Protein AF-A0A951YL67-F1 (afdb_monomer)

Foldseek 3Di:
DDDDDDDDDDDDPPDPDDPDPVVVVVVVVVVVVCVVVVLLVLLQQAAEEAEDWLPDPLVVLLVLVLVVLVPDDLLLQLSYEYEYELDHQALPRHPRRADLVSLLSVLVSCVVRNHAYEYEDSQSDALLSSLVSVVSSVVSVHHHQAYEDHDPCLDPCQCVQVVVRSSRNHRDALCCCLPPRCLRNVVSNVVVVGAYEYEAEQADDPCRVRRVVSLLSVQVSVVVDHPPHHYAYEYAAEAEPPDDGDLCSLVVSQVSHPPPHEYENAEYAYPYVVQPDLLSRLVVGLVRVSSNSVSHGRPYYYYYHADEDCDSSHQFYVVVVHGTSSVVSVSVSSNSSND

Radius of gyration: 24.2 Å; Cα contacts (8 Å, |Δi|>4): 563; chains: 1; bounding box: 51×96×55 Å

Secondary structure (DSSP, 8-state):
-------------PPPPPPPHHHHHHHHHHHHHHHHHHHHHHHTTSEEEEEE-TTS-HHHHHHHHHHHHTTS-HHHHHTEEEEEESS-SSTT--S-S--HHHHHHHHHHHHHH--EEEEEP-TTS-HHHHHHHHHHHHHTT--EEEEEE-S-TTSHHHHHT-TTSTT-SS---HHHIIIIIHHHHHHHHHTTT--EEEEEPPP-STTHHHHHHHHHHHHHHHHH-STTPPEEEEEEEEE-TTS---TTHHHHHHHHSPTT--EEEEEEEE--TT--SHHHHHHHHHHHHHHHHTT--TT-EEEES-SBSSSTT-SEEGGGTEE-HHHHHHHHHHHHHT-

Nearest PDB structures (foldseek):
  1v0m-assembly1_A  TM=5.556E-01  e=2.075E-05  Streptomyces lividans
  1isz-assembly1_A  TM=5.854E-01  e=7.855E-05  Streptomyces olivaceoviridis
  1xas-assembly1_A  TM=5.503E-01  e=3.922E-05  Streptomyces lividans
  5gqe-assembly1_A  TM=5.468E-01  e=1.872E-04  Streptomyces olivaceoviridis
  3tsc-assembly1_D  TM=3.299E-01  e=1.920E-02  Mycobacterium avium subsp. paratuberculosis

Sequence (339 aa):
MRRARTKLTAGAVGAPPRPPGWARAAYAACLLAFLCCGWVAAQAAVGFGFNARGSLDTPRQVSYADAMLERLAPETRSALTIRVTGGTRSQTDLPGDWSDEQIRAWTGLQAKHGFDLVYVVNGNDTPSSQRANIQRWLDAGGRFSFIEMMNEYYLPKFRRGDTSFPEVTRAVSAGDYVHDILPTFVPAVADLGLPVYLIFAPTGGADAAYRDRWNETVAAALAGGFGGVRLGATVHLYAREGAAFDYDQLDRLRALLPAGTPIAVTEAGVLDRSVTTPAALGAATVEHYRRIALHLRPGDLLLDQVLYGNTPLATLRPGHGGVTPKGKAVLAYLAAATR

Solvent-accessible surface area (backbone atoms only — not comparable to full-atom values): 18509 Å² total; per-residue (Å²): 138,84,83,86,84,82,81,82,76,83,73,85,78,72,78,77,80,78,76,56,71,65,59,53,51,49,49,51,50,50,50,50,48,47,56,54,50,54,46,51,64,55,39,68,38,41,38,41,31,30,26,48,59,47,79,48,68,48,73,58,44,51,52,47,47,48,65,52,49,73,75,42,57,68,72,58,36,34,50,26,34,40,34,37,52,61,47,36,85,29,47,73,53,82,86,73,36,67,49,73,66,54,44,40,53,51,24,49,50,30,70,76,47,48,35,36,28,31,43,28,41,47,80,66,54,55,41,67,58,52,35,51,53,53,47,55,37,46,76,53,65,40,56,65,73,31,36,32,56,35,69,78,55,84,36,69,50,23,53,68,30,40,56,89,40,60,53,23,91,48,60,38,51,56,61,48,44,59,71,58,45,43,71,51,41,52,67,51,43,45,87,73,75,49,32,43,23,42,63,40,56,61,79,57,74,99,55,25,73,62,30,51,53,33,36,54,48,47,33,52,48,60,70,69,54,64,91,84,52,52,63,34,36,32,36,54,51,68,42,46,67,98,53,87,74,73,62,63,51,50,54,54,51,51,70,62,40,60,90,88,56,40,46,30,32,65,29,33,44,67,69,33,72,86,55,79,44,56,59,55,41,13,54,52,31,45,51,50,50,54,58,49,54,75,61,55,49,74,72,15,37,46,15,38,57,29,35,58,45,93,52,90,75,19,27,26,24,74,95,56,79,24,67,25,62,27,21,52,41,47,52,52,51,52,66,61,43,71,111

pLDDT: mean 84.5, std 17.19, range [35.38, 98.25]

Mean predicted aligned error: 9.2 Å

Structure (mmCIF, N/CA/C/O backbone):
data_AF-A0A951YL67-F1
#
_entry.id   AF-A0A951YL67-F1
#
loop_
_atom_site.group_PDB
_atom_site.id
_atom_site.type_symbol
_atom_site.label_atom_id
_atom_site.label_alt_id
_atom_site.label_comp_id
_atom_site.label_asym_id
_atom_site.label_entity_id
_atom_site.label_seq_id
_atom_site.pdbx_PDB_ins_code
_atom_site.Cartn_x
_atom_site.Cartn_y
_atom_site.Cartn_z
_atom_site.occupancy
_atom_site.B_iso_or_equiv
_atom_site.auth_seq_id
_atom_site.auth_comp_id
_atom_site.auth_asym_id
_atom_site.auth_atom_id
_atom_site.pdbx_PDB_model_num
ATOM 1 N N . MET A 1 1 ? -32.664 -75.576 6.618 1.00 42.12 1 MET A N 1
ATOM 2 C CA . MET A 1 1 ? -31.214 -75.497 6.311 1.00 42.12 1 MET A CA 1
ATOM 3 C C . MET A 1 1 ? -31.006 -75.606 4.802 1.00 42.12 1 MET A C 1
ATOM 5 O O . MET A 1 1 ? -31.768 -76.321 4.173 1.00 42.12 1 MET A O 1
ATOM 9 N N . ARG A 1 2 ? -29.966 -74.933 4.276 1.00 36.56 2 ARG A N 1
ATOM 10 C CA . ARG A 1 2 ? -29.524 -74.799 2.862 1.00 36.56 2 ARG A CA 1
ATOM 11 C C . ARG A 1 2 ? -30.246 -73.746 1.999 1.00 36.56 2 ARG A C 1
ATOM 13 O O . ARG A 1 2 ? -31.168 -74.043 1.254 1.00 36.56 2 ARG A O 1
ATOM 20 N N . ARG A 1 3 ? -29.732 -72.506 2.052 1.00 35.38 3 ARG A N 1
ATOM 21 C CA . ARG A 1 3 ? -29.858 -71.509 0.971 1.00 35.38 3 ARG A CA 1
ATOM 22 C C . ARG A 1 3 ? -28.868 -71.864 -0.143 1.00 35.38 3 ARG A C 1
ATOM 24 O O . ARG A 1 3 ? -27.677 -72.010 0.132 1.00 35.38 3 ARG A O 1
ATOM 31 N N . ALA A 1 4 ? -29.355 -71.985 -1.374 1.00 36.34 4 ALA A N 1
ATOM 32 C CA . ALA A 1 4 ? -28.522 -72.093 -2.566 1.00 36.34 4 ALA A CA 1
ATOM 33 C C . ALA A 1 4 ? -27.815 -70.751 -2.831 1.00 36.34 4 ALA A C 1
ATOM 35 O O . ALA A 1 4 ? -28.445 -69.695 -2.818 1.00 36.34 4 ALA A O 1
ATOM 36 N N . ARG A 1 5 ? -26.493 -70.796 -3.033 1.00 37.41 5 ARG A N 1
ATOM 37 C CA . ARG A 1 5 ? -25.670 -69.662 -3.476 1.00 37.41 5 ARG A CA 1
ATOM 38 C C . ARG A 1 5 ? -25.594 -69.683 -5.000 1.00 37.41 5 ARG A C 1
ATOM 40 O O . ARG A 1 5 ? -24.935 -70.557 -5.557 1.00 37.41 5 ARG A O 1
ATOM 47 N N . THR A 1 6 ? -26.201 -68.708 -5.661 1.00 39.72 6 THR A N 1
ATOM 48 C CA . THR A 1 6 ? -25.966 -68.432 -7.083 1.00 39.72 6 THR A CA 1
ATOM 49 C C . THR A 1 6 ? -24.732 -67.534 -7.199 1.00 39.72 6 THR A C 1
ATOM 51 O O . THR A 1 6 ? -24.713 -66.424 -6.671 1.00 39.72 6 THR A O 1
ATOM 54 N N . LYS A 1 7 ? -23.667 -68.032 -7.839 1.00 37.31 7 LYS A N 1
ATOM 55 C CA . LYS A 1 7 ? -22.481 -67.243 -8.208 1.00 37.31 7 LYS A CA 1
ATOM 56 C C . LYS A 1 7 ? -22.840 -66.354 -9.404 1.00 37.31 7 LYS A C 1
ATOM 58 O O . LYS A 1 7 ? -23.120 -66.879 -10.474 1.00 37.31 7 LYS A O 1
ATOM 63 N N . LEU A 1 8 ? -22.796 -65.035 -9.231 1.00 38.59 8 LEU A N 1
ATOM 64 C CA . LEU A 1 8 ? -22.729 -64.083 -10.341 1.00 38.59 8 LEU A CA 1
ATOM 65 C C . LEU A 1 8 ? -21.270 -63.994 -10.801 1.00 38.59 8 LEU A C 1
ATOM 67 O O . LEU A 1 8 ? -20.400 -63.546 -10.057 1.00 38.59 8 LEU A O 1
ATOM 71 N N . THR A 1 9 ? -20.995 -64.468 -12.012 1.00 40.41 9 THR A N 1
ATOM 72 C CA . THR A 1 9 ? -19.733 -64.230 -12.718 1.00 40.41 9 THR A CA 1
ATOM 73 C C . THR A 1 9 ? -19.691 -62.776 -13.177 1.00 40.41 9 THR A C 1
ATOM 75 O O . THR A 1 9 ? -20.575 -62.341 -13.914 1.00 40.41 9 THR A O 1
ATOM 78 N N . ALA A 1 10 ? -18.673 -62.027 -12.750 1.00 40.78 10 ALA A N 1
ATOM 79 C CA . ALA A 1 10 ? -18.409 -60.690 -13.261 1.00 40.78 10 ALA A CA 1
ATOM 80 C C . ALA A 1 10 ? -18.014 -60.800 -14.741 1.00 40.78 10 ALA A C 1
ATOM 82 O O . ALA A 1 10 ? -16.943 -61.309 -15.071 1.00 40.78 10 ALA A O 1
ATOM 83 N N . GLY A 1 11 ? -18.911 -60.372 -15.630 1.00 37.66 11 GLY A N 1
ATOM 84 C CA . GLY A 1 11 ? -18.589 -60.169 -17.036 1.00 37.66 11 GLY A CA 1
ATOM 85 C C . GLY A 1 11 ? -17.546 -59.063 -17.160 1.00 37.66 11 GLY A C 1
ATOM 86 O O . GLY A 1 11 ? -17.644 -58.035 -16.491 1.00 37.66 11 GLY A O 1
ATOM 87 N N . ALA A 1 12 ? -16.534 -59.291 -17.993 1.00 44.59 12 ALA A N 1
ATOM 88 C CA . ALA A 1 12 ? -15.512 -58.308 -18.310 1.00 44.59 12 ALA A CA 1
ATOM 89 C C . ALA A 1 12 ? -16.170 -57.049 -18.902 1.00 44.59 12 ALA A C 1
ATOM 91 O O . ALA A 1 12 ? -16.630 -57.054 -20.043 1.00 44.59 12 ALA A O 1
ATOM 92 N N . VAL A 1 13 ? -16.228 -55.970 -18.119 1.00 44.34 13 VAL A N 1
ATOM 93 C CA . VAL A 1 13 ? -16.595 -54.646 -18.623 1.00 44.34 13 VAL A CA 1
ATOM 94 C C . VAL A 1 13 ? -15.387 -54.140 -19.403 1.00 44.34 13 VAL A C 1
ATOM 96 O O . VAL A 1 13 ? -14.373 -53.756 -18.820 1.00 44.34 13 VAL A O 1
ATOM 99 N N . GLY A 1 14 ? -15.462 -54.226 -20.732 1.00 41.81 14 GLY A N 1
ATOM 100 C CA . GLY A 1 14 ? -14.455 -53.657 -21.620 1.00 41.81 14 GLY A CA 1
ATOM 101 C C . GLY A 1 14 ? -14.268 -52.172 -21.318 1.00 41.81 14 GLY A C 1
ATOM 102 O O . GLY A 1 14 ? -15.243 -51.450 -21.099 1.00 41.81 14 GLY A O 1
ATOM 103 N N . ALA A 1 15 ? -13.012 -51.724 -21.274 1.00 47.94 15 ALA A N 1
ATOM 104 C CA . ALA A 1 15 ? -12.695 -50.317 -21.078 1.00 47.94 15 ALA A CA 1
ATOM 105 C C . ALA A 1 15 ? -13.446 -49.464 -22.119 1.00 47.94 15 ALA A C 1
ATOM 107 O O . ALA A 1 15 ? -13.494 -49.852 -23.292 1.00 47.94 15 ALA A O 1
ATOM 108 N N . PRO A 1 16 ? -14.032 -48.320 -21.719 1.00 50.31 16 PRO A N 1
ATOM 109 C CA . PRO A 1 16 ? -14.768 -47.474 -22.644 1.00 50.31 16 PRO A CA 1
ATOM 110 C C . PRO A 1 16 ? -13.869 -47.064 -23.822 1.00 50.31 16 PRO A C 1
ATOM 112 O O . PRO A 1 16 ? -12.662 -46.848 -23.633 1.00 50.31 16 PRO A O 1
ATOM 115 N N . PRO A 1 17 ? -14.426 -46.968 -25.043 1.00 54.97 17 PRO A N 1
ATOM 116 C CA . PRO A 1 17 ? -13.654 -46.622 -26.223 1.00 54.97 17 PRO A CA 1
ATOM 117 C C . PRO A 1 17 ? -12.970 -45.273 -26.009 1.00 54.97 17 PRO A C 1
ATOM 119 O O . PRO A 1 17 ? -13.579 -44.299 -25.561 1.00 54.97 17 PRO A O 1
ATOM 122 N N . ARG A 1 18 ? -11.669 -45.219 -26.314 1.00 54.56 18 ARG A N 1
ATOM 123 C CA . ARG A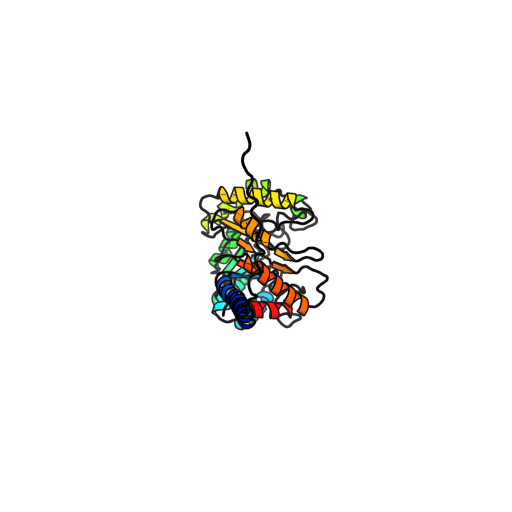 1 18 ? -10.910 -43.971 -26.233 1.00 54.56 18 ARG A CA 1
ATOM 124 C C . ARG A 1 18 ? -11.552 -42.957 -27.184 1.00 54.56 18 ARG A C 1
ATOM 126 O O . ARG A 1 18 ? -11.773 -43.302 -28.346 1.00 54.56 18 ARG A O 1
ATOM 133 N N . PRO A 1 19 ? -11.821 -41.721 -26.731 1.00 56.47 19 PRO A N 1
ATOM 134 C CA . PRO A 1 19 ? -12.400 -40.714 -27.601 1.00 56.47 19 PRO A CA 1
ATOM 135 C C . PRO A 1 19 ? -11.469 -40.468 -28.796 1.00 56.47 19 PRO A C 1
ATOM 137 O O . PRO A 1 19 ? -10.241 -40.487 -28.621 1.00 56.47 19 PRO A O 1
ATOM 140 N N . PRO A 1 20 ? -12.030 -40.252 -29.997 1.00 67.94 20 PRO A N 1
ATOM 141 C CA . PRO A 1 20 ? -11.250 -40.023 -31.205 1.00 67.94 20 PRO A CA 1
ATOM 142 C C . PRO A 1 20 ? -10.366 -38.775 -31.061 1.00 67.94 20 PRO A C 1
ATOM 144 O O . PRO A 1 20 ? -10.681 -37.853 -30.306 1.00 67.94 20 PRO A O 1
ATOM 147 N N . GLY A 1 21 ? -9.235 -38.744 -31.775 1.00 64.44 21 GLY A N 1
ATOM 148 C CA . GLY A 1 21 ? -8.187 -37.727 -31.589 1.00 64.44 21 GLY A CA 1
ATOM 149 C C . GLY A 1 21 ? -8.673 -36.277 -31.709 1.00 64.44 21 GLY A C 1
ATOM 150 O O . GLY A 1 21 ? -8.216 -35.415 -30.962 1.00 64.44 21 GLY A O 1
ATOM 151 N N . TRP A 1 22 ? -9.667 -36.024 -32.563 1.00 63.31 22 TRP A N 1
ATOM 152 C CA . TRP A 1 22 ? -10.277 -34.703 -32.733 1.00 63.31 22 TRP A CA 1
ATOM 153 C C . TRP A 1 22 ? -11.069 -34.243 -31.500 1.00 63.31 22 TRP A C 1
ATOM 155 O O . TRP A 1 22 ? -11.045 -33.062 -31.174 1.00 63.31 22 TRP A O 1
ATOM 165 N N . ALA A 1 23 ? -11.706 -35.158 -30.762 1.00 60.69 23 ALA A N 1
ATOM 166 C CA . ALA A 1 23 ? -12.463 -34.828 -29.554 1.00 60.69 23 ALA A CA 1
ATOM 167 C C . ALA A 1 23 ? -11.530 -34.456 -28.391 1.00 60.69 23 ALA A C 1
ATOM 169 O O . ALA A 1 23 ? -11.849 -33.585 -27.588 1.00 60.69 23 ALA A O 1
ATOM 170 N N . ARG A 1 24 ? -10.334 -35.060 -28.334 1.00 59.78 24 ARG A N 1
ATOM 171 C CA . ARG A 1 24 ? -9.281 -34.674 -27.378 1.00 59.78 24 ARG A CA 1
ATOM 172 C C . ARG A 1 24 ? -8.689 -33.307 -27.707 1.00 59.78 24 ARG A C 1
ATOM 174 O O . ARG A 1 24 ? -8.482 -32.513 -26.798 1.00 59.78 24 ARG A O 1
ATOM 181 N N . ALA A 1 25 ? -8.449 -33.031 -28.989 1.00 59.47 25 ALA A N 1
ATOM 182 C CA . ALA A 1 25 ? -7.958 -31.734 -29.444 1.00 59.47 25 ALA A CA 1
ATOM 183 C C . ALA A 1 25 ? -8.992 -30.620 -29.211 1.00 59.47 25 ALA A C 1
ATOM 185 O O . ALA A 1 25 ? -8.637 -29.561 -28.706 1.00 59.47 25 ALA A O 1
ATOM 186 N N . ALA A 1 26 ? -10.273 -30.880 -29.489 1.00 58.00 26 ALA A N 1
ATOM 187 C CA . ALA A 1 26 ? -11.366 -29.949 -29.218 1.00 58.00 26 ALA A CA 1
ATOM 188 C C . ALA A 1 26 ? -11.552 -29.706 -27.714 1.00 58.00 26 ALA A C 1
ATOM 190 O O . ALA A 1 26 ? -11.691 -28.563 -27.298 1.00 58.00 26 ALA A O 1
ATOM 191 N N . TYR A 1 27 ? -11.473 -30.751 -26.883 1.00 57.69 27 TYR A N 1
ATOM 192 C CA . TYR A 1 27 ? -11.530 -30.601 -25.428 1.00 57.69 27 TYR A CA 1
ATOM 193 C C . TYR A 1 27 ? -10.338 -29.800 -24.892 1.00 57.69 27 TYR A C 1
ATOM 195 O O . TYR A 1 27 ? -10.533 -28.886 -24.101 1.00 57.69 27 TYR A O 1
ATOM 203 N N . ALA A 1 28 ? -9.117 -30.073 -25.364 1.00 57.91 28 ALA A N 1
ATOM 204 C CA . ALA A 1 28 ? -7.930 -29.301 -24.999 1.00 57.91 28 ALA A CA 1
ATOM 205 C C . ALA A 1 28 ? -8.026 -27.835 -25.454 1.00 57.91 28 ALA A C 1
ATOM 207 O O . ALA A 1 28 ? -7.670 -26.945 -24.689 1.00 57.91 28 ALA A O 1
ATOM 208 N N . ALA A 1 29 ? -8.551 -27.575 -26.655 1.00 54.62 29 ALA A N 1
ATOM 209 C CA . ALA A 1 29 ? -8.767 -26.226 -27.173 1.00 54.62 29 ALA A CA 1
ATOM 210 C C . ALA A 1 29 ? -9.863 -25.475 -26.402 1.00 54.62 29 ALA A C 1
ATOM 212 O O . ALA A 1 29 ? -9.680 -24.306 -26.086 1.00 54.62 29 ALA A O 1
ATOM 213 N N . CYS A 1 30 ? -10.964 -26.138 -26.034 1.00 48.72 30 CYS A N 1
ATOM 214 C CA . CYS A 1 30 ? -11.999 -25.565 -25.175 1.00 48.72 30 CYS A CA 1
ATOM 215 C C . CYS A 1 30 ? -11.487 -25.313 -23.755 1.00 48.72 30 CYS A C 1
ATOM 217 O O . CYS A 1 30 ? -11.823 -24.287 -23.179 1.00 48.72 30 CYS A O 1
ATOM 219 N N . LEU A 1 31 ? -10.651 -26.196 -23.200 1.00 50.25 31 LEU A N 1
ATOM 220 C CA . LEU A 1 31 ? -10.033 -25.995 -21.890 1.00 50.25 31 LEU A CA 1
ATOM 221 C C . LEU A 1 31 ? -9.041 -24.824 -21.927 1.00 50.25 31 LEU A C 1
ATOM 223 O O . LEU A 1 31 ? -9.063 -23.991 -21.031 1.00 50.25 31 LEU A O 1
ATOM 227 N N . LEU A 1 32 ? -8.227 -24.713 -22.984 1.00 50.38 32 LEU A N 1
ATOM 228 C CA . LEU A 1 32 ? -7.349 -23.560 -23.206 1.00 50.38 32 LEU A CA 1
ATOM 229 C C . LEU A 1 32 ? -8.151 -22.272 -23.389 1.00 50.38 32 LEU A C 1
ATOM 231 O O . LEU A 1 32 ? -7.812 -21.269 -22.783 1.00 50.38 32 LEU A O 1
ATOM 235 N N . ALA A 1 33 ? -9.226 -22.294 -24.176 1.00 45.59 33 ALA A N 1
ATOM 236 C CA . ALA A 1 33 ? -10.091 -21.137 -24.371 1.00 45.59 33 ALA A CA 1
ATOM 237 C C . ALA A 1 33 ? -10.819 -20.750 -23.077 1.00 45.59 33 ALA A C 1
ATOM 239 O O . ALA A 1 33 ? -10.941 -19.570 -22.789 1.00 45.59 33 ALA A O 1
ATOM 240 N N . PHE A 1 34 ? -11.244 -21.709 -22.252 1.00 45.12 34 PHE A N 1
ATOM 241 C CA . PHE A 1 34 ? -11.862 -21.434 -20.954 1.00 45.12 34 PHE A CA 1
ATOM 242 C C . PHE A 1 34 ? -10.844 -20.895 -19.944 1.00 45.12 34 PHE A C 1
ATOM 244 O O . PHE A 1 34 ? -11.144 -19.956 -19.214 1.00 45.12 34 PHE A O 1
ATOM 251 N N . LEU A 1 35 ? -9.616 -21.421 -19.949 1.00 49.81 35 LEU A N 1
ATOM 252 C CA . LEU A 1 35 ? -8.508 -20.877 -19.167 1.00 49.81 35 LEU A CA 1
ATOM 253 C C . LEU A 1 35 ? -8.123 -19.476 -19.651 1.00 49.81 35 LEU A C 1
ATOM 255 O O . LEU A 1 35 ? -7.888 -18.618 -18.820 1.00 49.81 35 LEU A O 1
ATOM 259 N N . CYS A 1 36 ? -8.109 -19.205 -20.957 1.00 46.00 36 CYS A N 1
ATOM 260 C CA . CYS A 1 36 ? -7.773 -17.892 -21.512 1.00 46.00 36 CYS A CA 1
ATOM 261 C C . CYS A 1 36 ? -8.907 -16.861 -21.364 1.00 46.00 36 CYS A C 1
ATOM 263 O O . CYS A 1 36 ? -8.634 -15.708 -21.055 1.00 46.00 36 CYS A O 1
ATOM 265 N N . CYS A 1 37 ? -10.173 -17.237 -21.553 1.00 38.84 37 CYS A N 1
ATOM 266 C CA . CYS A 1 37 ? -11.321 -16.326 -21.454 1.00 38.84 37 CYS A CA 1
ATOM 267 C C . CYS A 1 37 ? -11.800 -16.141 -20.007 1.00 38.84 37 CYS A C 1
ATOM 269 O O . CYS A 1 37 ? -12.154 -15.029 -19.623 1.00 38.84 37 CYS A O 1
ATOM 271 N N . GLY A 1 38 ? -11.765 -17.194 -19.182 1.00 41.59 38 GLY A N 1
ATOM 272 C CA . GLY A 1 38 ? -12.011 -17.089 -17.739 1.00 41.59 38 GLY A CA 1
ATOM 273 C C . GLY A 1 38 ? -10.944 -16.248 -17.032 1.00 41.59 38 GLY A C 1
ATOM 274 O O . GLY A 1 38 ? -11.251 -15.531 -16.085 1.00 41.59 38 GLY A O 1
ATOM 275 N N . TRP A 1 39 ? -9.715 -16.263 -17.554 1.00 45.09 39 TRP A N 1
ATOM 276 C CA . TRP A 1 39 ? -8.616 -15.404 -17.119 1.00 45.09 39 TRP A CA 1
ATOM 277 C C . TRP A 1 39 ? -8.864 -13.914 -17.384 1.00 45.09 39 TRP A C 1
ATOM 279 O O . TRP A 1 39 ? -8.706 -13.100 -16.478 1.00 45.09 39 TRP A O 1
ATOM 289 N N . VAL A 1 40 ? -9.290 -13.554 -18.600 1.00 44.50 40 VAL A N 1
ATOM 290 C CA . VAL A 1 40 ? -9.551 -12.150 -18.978 1.00 44.50 40 VAL A CA 1
ATOM 291 C C . VAL A 1 40 ? -10.708 -11.560 -18.161 1.00 44.50 40 VAL A C 1
ATOM 293 O O . VAL A 1 40 ? -10.606 -10.444 -17.659 1.00 44.50 40 VAL A O 1
ATOM 296 N N . ALA A 1 41 ? -11.778 -12.328 -17.929 1.00 39.09 41 ALA A N 1
ATOM 297 C CA . ALA A 1 41 ? -12.925 -11.856 -17.147 1.00 39.09 41 ALA A CA 1
ATOM 298 C C . ALA A 1 41 ? -12.635 -11.718 -15.636 1.00 39.09 41 ALA A C 1
ATOM 300 O O . ALA A 1 41 ? -13.186 -10.826 -14.994 1.00 39.09 41 ALA A O 1
ATOM 301 N N . ALA A 1 42 ? -11.768 -12.562 -15.062 1.00 42.88 42 ALA A N 1
ATOM 302 C CA . ALA A 1 42 ? -11.367 -12.458 -13.655 1.00 42.88 42 ALA A CA 1
ATOM 303 C C . ALA A 1 42 ? -10.416 -11.272 -13.389 1.00 42.88 42 ALA A C 1
ATOM 305 O O . ALA A 1 42 ? -10.458 -10.684 -12.310 1.00 42.88 42 ALA A O 1
ATOM 306 N N . GLN A 1 43 ? -9.593 -10.883 -14.373 1.00 48.44 43 GLN A N 1
ATOM 307 C CA . GLN A 1 43 ? -8.662 -9.755 -14.246 1.00 48.44 43 GLN A CA 1
ATOM 308 C C . GLN A 1 43 ? -9.339 -8.380 -14.314 1.00 48.44 43 GLN A C 1
ATOM 310 O O . GLN A 1 43 ? -8.884 -7.462 -13.638 1.00 48.44 43 GLN A O 1
ATOM 315 N N . ALA A 1 44 ? -10.447 -8.239 -15.049 1.00 49.53 44 ALA A N 1
ATOM 316 C CA . ALA A 1 44 ? -11.130 -6.954 -15.233 1.00 49.53 44 ALA A CA 1
ATOM 317 C C . ALA A 1 44 ? -11.739 -6.358 -13.942 1.00 49.53 44 ALA A C 1
ATOM 319 O O . ALA A 1 44 ? -12.189 -5.215 -13.948 1.00 49.53 44 ALA A O 1
ATOM 320 N N . ALA A 1 45 ? -11.760 -7.112 -12.836 1.00 60.00 45 ALA A N 1
ATOM 321 C CA . ALA A 1 45 ? -12.362 -6.693 -11.571 1.00 60.00 45 ALA A CA 1
ATOM 322 C C . ALA A 1 45 ? -11.377 -6.600 -10.387 1.00 60.00 45 ALA A C 1
ATOM 324 O O . ALA A 1 45 ? -11.787 -6.225 -9.285 1.00 60.00 45 ALA A O 1
ATOM 325 N N . VAL A 1 46 ? -10.100 -6.935 -10.602 1.00 79.88 46 VAL A N 1
ATOM 326 C CA . VAL A 1 46 ? -9.029 -6.809 -9.603 1.00 79.88 46 VAL A CA 1
ATOM 327 C C . VAL A 1 46 ? -8.236 -5.546 -9.914 1.00 79.88 46 VAL A C 1
ATOM 329 O O . VAL A 1 46 ? -7.655 -5.424 -10.992 1.00 79.88 46 VAL A O 1
ATOM 332 N N . GLY A 1 47 ? -8.197 -4.599 -8.978 1.00 87.00 47 GLY A N 1
ATOM 333 C CA . GLY A 1 47 ? -7.401 -3.388 -9.164 1.00 87.00 47 GLY A CA 1
ATOM 334 C C . GLY A 1 47 ? -5.907 -3.690 -9.054 1.00 87.00 47 GLY A C 1
ATOM 335 O O . GLY A 1 47 ? -5.488 -4.577 -8.306 1.00 87.00 47 GLY A O 1
ATOM 336 N N . PHE A 1 48 ? -5.083 -2.947 -9.790 1.00 93.75 48 PHE A N 1
ATOM 337 C CA . PHE A 1 48 ? -3.629 -3.079 -9.713 1.00 93.75 48 PHE A CA 1
ATOM 338 C C . PHE A 1 48 ? -2.989 -1.791 -9.219 1.00 93.75 48 PHE A C 1
ATOM 340 O O . PHE A 1 48 ? -3.539 -0.707 -9.391 1.00 93.75 48 PHE A O 1
ATOM 347 N N . GLY A 1 49 ? -1.800 -1.872 -8.638 1.00 95.06 49 GLY A N 1
ATOM 348 C CA . GLY A 1 49 ? -1.124 -0.666 -8.200 1.00 95.06 49 GLY A CA 1
ATOM 349 C C . GLY A 1 49 ? 0.367 -0.783 -7.967 1.00 95.06 49 GLY A C 1
ATOM 350 O O . GLY A 1 49 ? 1.000 -1.788 -8.281 1.00 95.06 49 GLY A O 1
ATOM 351 N N . PHE A 1 50 ? 0.932 0.280 -7.405 1.00 95.44 50 PHE A N 1
ATOM 352 C CA . PHE A 1 50 ? 2.349 0.366 -7.080 1.00 95.44 50 PHE A CA 1
ATOM 353 C C . PHE A 1 50 ? 2.572 1.042 -5.731 1.00 95.44 50 PHE A C 1
ATOM 355 O O . PHE A 1 50 ? 1.767 1.853 -5.278 1.00 95.44 50 PHE A O 1
ATOM 362 N N . ASN A 1 51 ? 3.717 0.756 -5.122 1.00 92.44 51 ASN A N 1
ATOM 363 C CA . ASN A 1 51 ? 4.150 1.384 -3.879 1.00 92.44 51 ASN A CA 1
ATOM 364 C C . ASN A 1 51 ? 5.068 2.583 -4.129 1.00 92.44 51 ASN A C 1
ATOM 366 O O . ASN A 1 51 ? 6.165 2.426 -4.677 1.00 92.44 51 ASN A O 1
ATOM 370 N N . ALA A 1 52 ? 4.644 3.756 -3.668 1.00 89.81 52 ALA A N 1
ATOM 371 C CA . ALA A 1 52 ? 5.423 4.984 -3.622 1.00 89.81 52 ALA A CA 1
ATOM 372 C C . ALA A 1 52 ? 5.927 5.255 -2.197 1.00 89.81 52 ALA A C 1
ATOM 374 O O . ALA A 1 52 ? 5.265 4.946 -1.208 1.00 89.81 52 ALA A O 1
ATOM 375 N N . ARG A 1 53 ? 7.124 5.834 -2.079 1.00 81.31 53 ARG A N 1
ATOM 376 C CA . ARG A 1 53 ? 7.771 6.086 -0.777 1.00 81.31 53 ARG A CA 1
ATOM 377 C C . ARG A 1 53 ? 8.187 7.549 -0.660 1.00 81.31 53 ARG A C 1
ATOM 379 O O . ARG A 1 53 ? 8.887 8.025 -1.555 1.00 81.31 53 ARG A O 1
ATOM 386 N N . GLY A 1 54 ? 7.802 8.212 0.434 1.00 66.75 54 GLY A N 1
ATOM 387 C CA . GLY A 1 54 ? 8.129 9.623 0.717 1.00 66.75 54 GLY A CA 1
ATOM 388 C C . GLY A 1 54 ? 9.619 9.849 0.977 1.00 66.75 54 GLY A C 1
ATOM 389 O O . GLY A 1 54 ? 10.215 10.763 0.423 1.00 66.75 54 GLY A O 1
ATOM 390 N N . SER A 1 55 ? 10.260 8.901 1.669 1.00 69.50 55 SER A N 1
ATOM 391 C CA . SER A 1 55 ? 11.721 8.850 1.896 1.00 69.50 55 SER A CA 1
ATOM 392 C C . SER A 1 55 ? 12.623 8.763 0.646 1.00 69.50 55 SER A C 1
ATOM 394 O O . SER A 1 55 ? 13.842 8.627 0.775 1.00 69.50 55 SER A O 1
ATOM 396 N N . LEU A 1 56 ? 12.064 8.771 -0.565 1.00 75.62 56 LEU A N 1
ATOM 397 C CA . LEU A 1 56 ? 12.820 8.817 -1.818 1.00 75.62 56 LEU A CA 1
ATOM 398 C C . LEU A 1 56 ? 12.746 10.218 -2.437 1.00 75.62 56 LEU A C 1
ATOM 400 O O . LEU A 1 56 ? 12.043 11.099 -1.962 1.00 75.62 56 LEU A O 1
ATOM 404 N N . ASP A 1 57 ? 13.474 10.428 -3.533 1.00 82.88 57 ASP A N 1
ATOM 405 C CA . ASP A 1 57 ? 13.370 11.656 -4.326 1.00 82.88 57 ASP A CA 1
ATOM 406 C C . ASP A 1 57 ? 11.973 11.750 -4.965 1.00 82.88 57 ASP A C 1
ATOM 408 O O . ASP A 1 57 ? 11.737 11.220 -6.055 1.00 82.88 57 ASP A O 1
ATOM 412 N N . THR A 1 58 ? 11.030 12.364 -4.245 1.00 85.69 58 THR A N 1
ATOM 413 C CA . THR A 1 58 ? 9.636 12.514 -4.672 1.00 85.69 58 THR A CA 1
ATOM 414 C C . THR A 1 58 ? 9.496 13.279 -5.988 1.00 85.69 58 THR A C 1
ATOM 416 O O . THR A 1 58 ? 8.785 12.770 -6.855 1.00 85.69 58 THR A O 1
ATOM 419 N N . PRO A 1 59 ? 10.177 14.422 -6.218 1.00 88.56 59 PRO A N 1
ATOM 420 C CA . PRO A 1 59 ? 10.133 15.097 -7.515 1.00 88.56 59 PRO A CA 1
ATOM 421 C C . PRO A 1 59 ? 10.499 14.177 -8.686 1.00 88.56 59 PRO A C 1
ATOM 423 O O . PRO A 1 59 ? 9.761 14.099 -9.672 1.00 88.56 59 PRO A O 1
ATOM 426 N N . ARG A 1 60 ? 11.593 13.408 -8.576 1.00 91.12 60 ARG A N 1
ATOM 427 C CA . ARG A 1 60 ? 11.953 12.437 -9.622 1.00 91.12 60 ARG A CA 1
ATOM 428 C C . ARG A 1 60 ? 10.953 11.297 -9.715 1.00 91.12 60 ARG A C 1
ATOM 430 O O . ARG A 1 60 ? 10.601 10.898 -10.819 1.00 91.12 60 ARG A O 1
ATOM 437 N N . GLN A 1 61 ? 10.502 10.768 -8.584 1.00 92.38 61 GLN A N 1
ATOM 438 C CA . GLN A 1 61 ? 9.521 9.689 -8.539 1.00 92.38 61 GLN A CA 1
ATOM 439 C C . GLN A 1 61 ? 8.226 10.074 -9.270 1.00 92.38 61 GLN A C 1
ATOM 441 O O . GLN A 1 61 ? 7.773 9.301 -10.111 1.00 92.38 61 GLN A O 1
ATOM 446 N N . VAL A 1 62 ? 7.688 11.273 -9.021 1.00 94.31 62 VAL A N 1
ATOM 447 C CA . VAL A 1 62 ? 6.505 11.814 -9.712 1.00 94.31 62 VAL A CA 1
ATOM 448 C C . VAL A 1 62 ? 6.787 12.001 -11.201 1.00 94.31 62 VAL A C 1
ATOM 450 O O . VAL A 1 62 ? 5.994 11.554 -12.020 1.00 94.31 62 VAL A O 1
ATOM 453 N N . SER A 1 63 ? 7.936 12.572 -11.573 1.00 95.50 63 SER A N 1
ATOM 454 C CA . SER A 1 63 ? 8.306 12.762 -12.984 1.00 95.50 63 SER A CA 1
ATOM 455 C C . SER A 1 63 ? 8.412 11.440 -13.760 1.00 95.50 63 SER A C 1
ATOM 457 O O . SER A 1 63 ? 7.887 11.321 -14.868 1.00 95.50 63 SER A O 1
ATOM 459 N N . TYR A 1 64 ? 9.042 10.412 -13.182 1.00 96.25 64 TYR A N 1
ATOM 460 C CA . TYR A 1 64 ? 9.111 9.092 -13.814 1.00 96.25 64 TYR A CA 1
ATOM 461 C C . TYR A 1 64 ? 7.751 8.390 -13.848 1.00 96.25 64 TYR A C 1
ATOM 463 O O . TYR A 1 64 ? 7.465 7.688 -14.820 1.00 96.25 64 TYR A O 1
ATOM 471 N N . ALA A 1 65 ? 6.930 8.553 -12.807 1.00 96.56 65 ALA A N 1
ATOM 472 C CA . ALA A 1 65 ? 5.577 8.014 -12.777 1.00 96.56 65 ALA A CA 1
ATOM 473 C C . ALA A 1 65 ? 4.705 8.659 -13.862 1.00 96.56 65 ALA A C 1
ATOM 475 O O . ALA A 1 65 ? 4.031 7.934 -14.583 1.00 96.56 65 ALA A O 1
ATOM 476 N N . ASP A 1 66 ? 4.789 9.977 -14.051 1.00 97.31 66 ASP A N 1
ATOM 477 C CA . ASP A 1 66 ? 4.092 10.703 -15.118 1.00 97.31 66 ASP A CA 1
ATOM 478 C C . ASP A 1 66 ? 4.445 10.145 -16.502 1.00 97.31 66 ASP A C 1
ATOM 480 O O . ASP A 1 66 ? 3.590 9.625 -17.220 1.00 97.31 66 ASP A O 1
ATOM 484 N N . ALA A 1 67 ? 5.742 10.088 -16.817 1.00 95.94 67 ALA A N 1
ATOM 485 C CA . ALA A 1 67 ? 6.223 9.546 -18.086 1.00 95.94 67 ALA A CA 1
ATOM 486 C C . ALA A 1 67 ? 5.836 8.069 -18.312 1.00 95.94 67 ALA A C 1
ATOM 488 O O . ALA A 1 67 ? 5.733 7.617 -19.455 1.00 95.94 67 ALA A O 1
ATOM 489 N N . MET A 1 68 ? 5.657 7.290 -17.239 1.00 95.38 68 MET A N 1
ATOM 490 C CA . MET A 1 68 ? 5.140 5.923 -17.308 1.00 95.38 68 MET A CA 1
ATOM 491 C C . MET A 1 68 ? 3.631 5.910 -17.591 1.00 95.38 68 MET A C 1
ATOM 493 O O . MET A 1 68 ? 3.194 5.182 -18.481 1.00 95.38 68 MET A O 1
ATOM 497 N N . LEU A 1 69 ? 2.845 6.703 -16.859 1.00 95.31 69 LEU A N 1
ATOM 498 C CA . LEU A 1 69 ? 1.383 6.768 -16.954 1.00 95.31 69 LEU A CA 1
ATOM 499 C C . LEU A 1 69 ? 0.907 7.339 -18.297 1.00 95.31 69 LEU A C 1
ATOM 501 O O . LEU A 1 69 ? -0.122 6.908 -18.813 1.00 95.31 69 LEU A O 1
ATOM 505 N N . GLU A 1 70 ? 1.658 8.260 -18.904 1.00 94.81 70 GLU A N 1
ATOM 506 C CA . GLU A 1 70 ? 1.387 8.781 -20.252 1.00 94.81 70 GLU A CA 1
ATOM 507 C C . GLU A 1 70 ? 1.464 7.707 -21.344 1.00 94.81 70 GLU A C 1
ATOM 509 O O . GLU A 1 70 ? 0.822 7.836 -22.385 1.00 94.81 70 GLU A O 1
ATOM 514 N N . ARG A 1 71 ? 2.216 6.626 -21.108 1.00 91.12 71 ARG A N 1
ATOM 515 C CA . ARG A 1 71 ? 2.362 5.506 -22.053 1.00 91.12 71 ARG A CA 1
ATOM 516 C C . ARG A 1 71 ? 1.274 4.446 -21.902 1.00 91.12 71 ARG A C 1
ATOM 518 O O . ARG A 1 71 ? 1.215 3.529 -22.718 1.00 91.12 71 ARG A O 1
ATOM 525 N N . LEU A 1 72 ? 0.464 4.529 -20.849 1.00 90.88 72 LEU A N 1
ATOM 526 C CA . LEU A 1 72 ? -0.631 3.601 -20.593 1.00 90.88 72 LEU A CA 1
ATOM 527 C C . LEU A 1 72 ? -1.934 4.138 -21.182 1.00 90.88 72 LEU A C 1
ATOM 529 O O . LEU A 1 72 ? -2.168 5.347 -21.222 1.00 90.88 72 LEU A O 1
ATOM 533 N N . ALA A 1 73 ? -2.800 3.217 -21.606 1.00 90.62 73 ALA A N 1
ATOM 534 C CA . ALA A 1 73 ? -4.147 3.567 -22.033 1.00 90.62 73 ALA A CA 1
ATOM 535 C C . ALA A 1 73 ? -4.923 4.242 -20.877 1.00 90.62 73 ALA A C 1
ATOM 537 O O . ALA A 1 73 ? -4.699 3.866 -19.718 1.00 90.62 73 ALA A O 1
ATOM 538 N N . PRO A 1 74 ? -5.796 5.231 -21.156 1.00 90.00 74 PRO A N 1
ATOM 539 C CA . PRO A 1 74 ? -6.542 5.970 -20.136 1.00 90.00 74 PRO A CA 1
ATOM 540 C C . PRO A 1 74 ? -7.254 5.088 -19.107 1.00 90.00 74 PRO A C 1
ATOM 542 O O . PRO A 1 74 ? -7.126 5.333 -17.912 1.00 90.00 74 PRO A O 1
ATOM 545 N N . GLU A 1 75 ? -7.919 4.037 -19.569 1.00 87.25 75 GLU A N 1
ATOM 546 C CA . GLU A 1 75 ? -8.632 3.053 -18.760 1.00 87.25 75 GLU A CA 1
ATOM 547 C C . GLU A 1 75 ? -7.696 2.272 -17.827 1.00 87.25 75 GLU A C 1
ATOM 549 O O . GLU A 1 75 ? -8.006 2.072 -16.653 1.00 87.25 75 GLU A O 1
ATOM 554 N N . THR A 1 76 ? -6.503 1.909 -18.310 1.00 88.38 76 THR A N 1
ATOM 555 C CA . THR A 1 76 ? -5.493 1.211 -17.508 1.00 88.38 76 THR A CA 1
ATOM 556 C C . THR A 1 76 ? -4.984 2.105 -16.392 1.00 88.38 76 THR A C 1
ATOM 558 O O . THR A 1 76 ? -4.895 1.663 -15.254 1.00 88.38 76 THR A O 1
ATOM 561 N N . ARG A 1 77 ? -4.647 3.366 -16.694 1.00 89.06 77 ARG A N 1
ATOM 562 C CA . ARG A 1 77 ? -4.099 4.284 -15.685 1.00 89.06 77 ARG A CA 1
ATOM 563 C C . ARG A 1 77 ? -5.145 4.757 -14.673 1.00 89.06 77 ARG A C 1
ATOM 565 O O . ARG A 1 77 ? -4.780 4.927 -13.516 1.00 89.06 77 ARG A O 1
ATOM 572 N N . SER A 1 78 ? -6.415 4.917 -15.057 1.00 86.88 78 SER A N 1
ATOM 573 C CA . SER A 1 78 ? -7.484 5.268 -14.110 1.00 86.88 78 SER A CA 1
ATOM 574 C C . SER A 1 78 ? -7.833 4.127 -13.155 1.00 86.88 78 SER A C 1
ATOM 576 O O . SER A 1 78 ? -8.325 4.375 -12.065 1.00 86.88 78 SER A O 1
ATOM 578 N N . ALA A 1 79 ? -7.560 2.879 -13.545 1.00 86.88 79 ALA A N 1
ATOM 579 C CA . ALA A 1 79 ? -7.759 1.707 -12.695 1.00 86.88 79 ALA A CA 1
ATOM 580 C C . ALA A 1 79 ? -6.581 1.435 -11.737 1.00 86.88 79 ALA A C 1
ATOM 582 O O . ALA A 1 79 ? -6.628 0.475 -10.964 1.00 86.88 79 ALA A O 1
ATOM 583 N N . LEU A 1 80 ? -5.508 2.237 -11.792 1.00 94.19 80 LEU A N 1
ATOM 584 C CA . LEU A 1 80 ? -4.355 2.051 -10.916 1.00 94.19 80 LEU A CA 1
ATOM 585 C C . LEU A 1 80 ? -4.608 2.583 -9.506 1.00 94.19 80 LEU A C 1
ATOM 587 O O . LEU A 1 80 ? -5.350 3.537 -9.288 1.00 94.19 80 LEU A O 1
ATOM 591 N N . THR A 1 81 ? -3.906 1.991 -8.546 1.00 95.75 81 THR A N 1
ATOM 592 C CA . THR A 1 81 ? -3.797 2.482 -7.172 1.00 95.75 81 THR A CA 1
ATOM 593 C C . THR A 1 81 ? -2.338 2.760 -6.818 1.00 95.75 81 THR A C 1
ATOM 595 O O . THR A 1 81 ? -1.460 1.950 -7.108 1.00 95.75 81 THR A O 1
ATOM 598 N N . ILE A 1 82 ? -2.043 3.881 -6.166 1.00 96.31 82 ILE A N 1
ATOM 599 C CA . ILE A 1 82 ? -0.706 4.170 -5.638 1.00 96.31 82 ILE A CA 1
ATOM 600 C C . ILE A 1 82 ? -0.752 4.160 -4.113 1.00 96.31 82 ILE A C 1
ATOM 602 O O . ILE A 1 82 ? -1.423 4.975 -3.484 1.00 96.31 82 ILE A O 1
ATOM 606 N N . ARG A 1 83 ? -0.017 3.230 -3.505 1.00 95.12 83 ARG A N 1
ATOM 607 C CA . ARG A 1 83 ? 0.145 3.150 -2.052 1.00 95.12 83 ARG A CA 1
ATOM 608 C C . ARG A 1 83 ? 1.221 4.125 -1.597 1.00 95.12 83 ARG A C 1
ATOM 610 O O . ARG A 1 83 ? 2.359 4.025 -2.049 1.00 95.12 83 ARG A O 1
ATOM 617 N N . VAL A 1 84 ? 0.856 5.045 -0.710 1.00 91.56 84 VAL A N 1
ATOM 618 C CA . VAL A 1 84 ? 1.731 6.054 -0.105 1.00 91.56 84 VAL A CA 1
ATOM 619 C C . VAL A 1 84 ? 1.846 5.810 1.399 1.00 91.56 84 VAL A C 1
ATOM 621 O O . VAL A 1 84 ? 0.857 5.586 2.097 1.00 91.56 84 VAL A O 1
ATOM 624 N N . THR A 1 85 ? 3.071 5.833 1.916 1.00 82.06 85 THR A N 1
ATOM 625 C CA . THR A 1 85 ? 3.340 5.628 3.345 1.00 82.06 85 THR A CA 1
ATOM 626 C C . THR A 1 85 ? 3.079 6.898 4.145 1.00 82.06 85 THR A C 1
ATOM 628 O O . THR A 1 85 ? 3.513 7.966 3.740 1.00 82.06 85 THR A O 1
ATOM 631 N N . GLY A 1 86 ? 2.436 6.814 5.306 1.00 68.88 86 GLY A N 1
ATOM 632 C CA . GLY A 1 86 ? 2.178 7.947 6.202 1.00 68.88 86 GLY A CA 1
ATOM 633 C C . GLY A 1 86 ? 3.361 8.387 7.074 1.00 68.88 86 GLY A C 1
ATOM 634 O O . GLY A 1 86 ? 3.145 8.998 8.121 1.00 68.88 86 GLY A O 1
ATOM 635 N N . GLY A 1 87 ? 4.594 8.037 6.692 1.00 62.97 87 GLY A N 1
ATOM 636 C CA . GLY A 1 87 ? 5.829 8.284 7.446 1.00 62.97 87 GLY A CA 1
ATOM 637 C C . GLY A 1 87 ? 7.017 7.443 6.948 1.00 62.97 87 GLY A C 1
ATOM 638 O O . GLY A 1 87 ? 6.819 6.421 6.277 1.00 62.97 87 GLY A O 1
ATOM 639 N N . THR A 1 88 ? 8.248 7.893 7.253 1.00 50.66 88 THR A N 1
ATOM 640 C CA . THR A 1 88 ? 9.489 7.304 6.713 1.00 50.66 88 THR A CA 1
ATOM 641 C C . THR A 1 88 ? 9.742 5.883 7.244 1.00 50.66 88 THR A C 1
ATOM 643 O O . THR A 1 88 ? 9.074 5.379 8.142 1.00 50.66 88 THR A O 1
ATOM 646 N N . ARG A 1 89 ? 10.795 5.245 6.711 1.00 48.75 89 ARG A N 1
ATOM 647 C CA . ARG A 1 89 ? 11.413 3.995 7.201 1.00 48.75 89 ARG A CA 1
ATOM 648 C C . ARG A 1 89 ? 11.604 3.932 8.718 1.00 48.75 89 ARG A C 1
ATOM 650 O O . ARG A 1 89 ? 11.700 2.833 9.244 1.00 48.75 89 ARG A O 1
ATOM 657 N N . SER A 1 90 ? 11.721 5.084 9.371 1.00 48.59 90 SER A N 1
ATOM 658 C CA . SER A 1 90 ? 11.762 5.214 10.812 1.00 48.59 90 SER A CA 1
ATOM 659 C C . SER A 1 90 ? 10.390 5.606 11.326 1.00 48.59 90 SER A C 1
ATOM 661 O O . SER A 1 90 ? 9.820 6.623 10.930 1.00 48.59 90 SER A O 1
ATOM 663 N N . GLN A 1 91 ? 9.903 4.851 12.296 1.00 50.88 91 GLN A N 1
ATOM 664 C CA . GLN A 1 91 ? 8.693 5.202 13.012 1.00 50.88 91 GLN A CA 1
ATOM 665 C C . GLN A 1 91 ? 8.978 6.270 14.102 1.00 50.88 91 GLN A C 1
ATOM 667 O O . GLN A 1 91 ? 8.136 6.513 14.959 1.00 50.88 91 GLN A O 1
ATOM 672 N N . THR A 1 92 ? 10.151 6.923 14.072 1.00 45.09 92 THR A N 1
ATOM 673 C CA . THR A 1 92 ? 10.527 8.057 14.941 1.00 45.09 92 THR A CA 1
ATOM 674 C C . THR A 1 92 ? 10.697 9.390 14.201 1.00 45.09 92 THR A C 1
ATOM 676 O O . THR A 1 92 ? 10.768 10.429 14.854 1.00 45.09 92 THR A O 1
ATOM 679 N N . ASP A 1 93 ? 10.725 9.404 12.863 1.00 52.28 93 ASP A N 1
ATOM 680 C CA . ASP A 1 93 ? 10.939 10.627 12.069 1.00 52.28 93 ASP A CA 1
ATOM 681 C C . ASP A 1 93 ? 9.591 11.192 11.593 1.00 52.28 93 ASP A C 1
ATOM 683 O O . ASP A 1 93 ? 9.168 11.027 10.447 1.00 52.28 93 ASP A O 1
ATOM 687 N N . LEU A 1 94 ? 8.881 11.800 12.544 1.00 51.22 94 LEU A N 1
ATOM 688 C CA . LEU A 1 94 ? 7.442 12.086 12.498 1.00 51.22 94 LEU A CA 1
ATOM 689 C C . LEU A 1 94 ? 6.978 13.315 11.664 1.00 51.22 94 LEU A C 1
ATOM 691 O O . LEU A 1 94 ? 5.821 13.300 11.256 1.00 51.22 94 LEU A O 1
ATOM 695 N N . PRO A 1 95 ? 7.789 14.346 11.323 1.00 45.66 95 PRO A N 1
ATOM 696 C CA . PRO A 1 95 ? 7.287 15.493 10.533 1.00 45.66 95 PRO A CA 1
ATOM 697 C C . PRO A 1 95 ? 7.705 15.558 9.046 1.00 45.66 95 PRO A C 1
ATOM 699 O O . PRO A 1 95 ? 7.306 16.490 8.351 1.00 45.66 95 PRO A O 1
ATOM 702 N N . GLY A 1 96 ? 8.545 14.649 8.540 1.00 54.25 96 GLY A N 1
ATOM 703 C CA . GLY A 1 96 ? 9.360 14.944 7.346 1.00 54.25 96 GLY A CA 1
ATOM 704 C C . GLY A 1 96 ? 8.924 14.372 5.991 1.00 54.25 96 GLY A C 1
ATOM 705 O O . GLY A 1 96 ? 9.568 14.689 4.996 1.00 54.25 96 GLY A O 1
ATOM 706 N N . ASP A 1 97 ? 7.916 13.498 5.921 1.00 61.97 97 ASP A N 1
ATOM 707 C CA . ASP A 1 97 ? 7.861 12.548 4.791 1.00 61.97 97 ASP A CA 1
ATOM 708 C C . ASP A 1 97 ? 7.130 13.069 3.545 1.00 61.97 97 ASP A C 1
ATOM 710 O O . ASP A 1 97 ? 7.498 12.739 2.419 1.00 61.97 97 ASP A O 1
ATOM 714 N N . TRP A 1 98 ? 6.114 13.908 3.750 1.00 79.94 98 TRP A N 1
ATOM 715 C CA . TRP A 1 98 ? 5.376 14.548 2.666 1.00 79.94 98 TRP A CA 1
ATOM 716 C C . TRP A 1 98 ? 5.209 16.035 2.958 1.00 79.94 98 TRP A C 1
ATOM 718 O O . TRP A 1 98 ? 4.359 16.447 3.756 1.00 79.94 98 TRP A O 1
ATOM 728 N N . SER A 1 99 ? 6.024 16.859 2.306 1.00 86.06 99 SER A N 1
ATOM 729 C CA . SER A 1 99 ? 5.781 18.297 2.239 1.00 86.06 99 SER A CA 1
ATOM 730 C C . SER A 1 99 ? 4.496 18.571 1.454 1.00 86.06 99 SER A C 1
ATOM 732 O O . SER A 1 99 ? 4.089 17.769 0.613 1.00 86.06 99 SER A O 1
ATOM 734 N N . ASP A 1 100 ? 3.857 19.722 1.671 1.00 89.38 100 ASP A N 1
ATOM 735 C CA . ASP A 1 100 ? 2.653 20.069 0.901 1.00 89.38 100 ASP A CA 1
ATOM 736 C C . ASP A 1 100 ? 2.929 20.132 -0.609 1.00 89.38 100 ASP A C 1
ATOM 738 O O . ASP A 1 100 ? 2.048 19.861 -1.419 1.00 89.38 100 ASP A O 1
ATOM 742 N N . GLU A 1 101 ? 4.157 20.477 -1.006 1.00 90.88 101 GLU A N 1
ATOM 743 C CA . GLU A 1 101 ? 4.588 20.429 -2.404 1.00 90.88 101 GLU A CA 1
ATOM 744 C C . GLU A 1 101 ? 4.583 1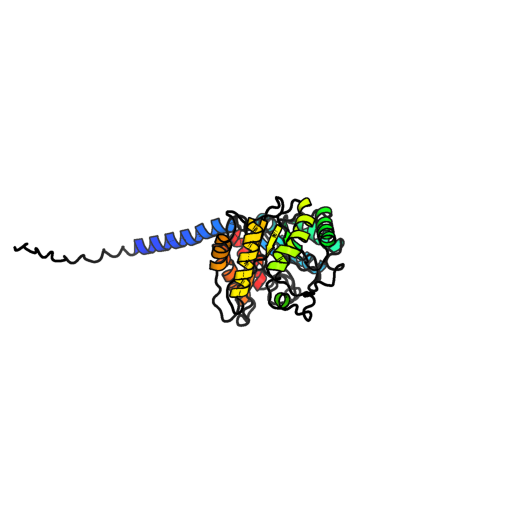8.997 -2.943 1.00 90.88 101 GLU A C 1
ATOM 746 O O . GLU A 1 101 ? 4.060 18.748 -4.026 1.00 90.88 101 GLU A O 1
ATOM 751 N N . GLN A 1 102 ? 5.110 18.046 -2.172 1.00 90.44 102 GLN A N 1
ATOM 752 C CA . GLN A 1 102 ? 5.126 16.637 -2.545 1.00 90.44 102 GLN A CA 1
ATOM 753 C C . GLN A 1 102 ? 3.714 16.036 -2.591 1.00 90.44 102 GLN A C 1
ATOM 755 O O . GLN A 1 102 ? 3.408 15.286 -3.518 1.00 90.44 102 GLN A O 1
ATOM 760 N N . ILE A 1 103 ? 2.847 16.398 -1.637 1.00 93.19 103 ILE A N 1
ATOM 761 C CA . ILE A 1 103 ? 1.423 16.033 -1.651 1.00 93.19 103 ILE A CA 1
ATOM 762 C C . ILE A 1 103 ? 0.775 16.564 -2.932 1.00 93.19 103 ILE A C 1
ATOM 764 O O . ILE A 1 103 ? 0.217 15.784 -3.699 1.00 93.19 103 ILE A O 1
ATOM 768 N N . ARG A 1 104 ? 0.919 17.866 -3.222 1.00 95.25 104 ARG A N 1
ATOM 769 C CA . ARG A 1 104 ? 0.369 18.489 -4.438 1.00 95.25 104 ARG A CA 1
ATOM 770 C C . ARG A 1 104 ? 0.911 17.876 -5.725 1.00 95.25 104 ARG A C 1
ATOM 772 O O . ARG A 1 104 ? 0.179 17.787 -6.704 1.00 95.25 104 ARG A O 1
ATOM 779 N N . ALA A 1 105 ? 2.171 17.449 -5.747 1.00 94.88 105 ALA A N 1
ATOM 780 C CA . ALA A 1 105 ? 2.748 16.780 -6.907 1.00 94.88 105 ALA A CA 1
ATOM 781 C C . ALA A 1 105 ? 2.038 15.444 -7.187 1.00 94.88 105 ALA A C 1
ATOM 783 O O . ALA A 1 105 ? 1.672 15.161 -8.328 1.00 94.88 105 ALA A O 1
ATOM 784 N N . TRP A 1 106 ? 1.777 14.648 -6.147 1.00 95.69 106 TRP A N 1
ATOM 785 C CA . TRP A 1 106 ? 1.041 13.392 -6.280 1.00 95.69 106 TRP A CA 1
ATOM 786 C C . TRP A 1 106 ? -0.446 13.588 -6.564 1.00 95.69 106 TRP A C 1
ATOM 788 O O . TRP A 1 106 ? -0.966 12.913 -7.450 1.00 95.69 106 TRP A O 1
ATOM 798 N N . THR A 1 107 ? -1.133 14.501 -5.871 1.00 96.88 107 THR A N 1
ATOM 799 C CA . THR A 1 107 ? -2.560 14.761 -6.128 1.00 96.88 107 THR A CA 1
ATOM 800 C C . THR A 1 107 ? -2.775 15.423 -7.490 1.00 96.88 107 THR A C 1
ATOM 802 O O . THR A 1 107 ? -3.740 15.107 -8.182 1.00 96.88 107 THR A O 1
ATOM 805 N N . GLY A 1 108 ? -1.837 16.252 -7.955 1.00 97.44 108 GLY A N 1
ATOM 806 C CA . GLY A 1 108 ? -1.822 16.774 -9.321 1.00 97.44 108 GLY A CA 1
ATOM 807 C C . GLY A 1 108 ? -1.661 15.668 -10.366 1.00 97.44 108 GLY A C 1
ATOM 808 O O . GLY A 1 108 ? -2.404 15.627 -11.348 1.00 97.44 108 GLY A O 1
ATOM 809 N N . LEU A 1 109 ? -0.752 14.715 -10.129 1.00 97.19 109 LEU A N 1
ATOM 810 C CA . LEU A 1 109 ? -0.597 13.542 -10.991 1.00 97.19 109 LEU A CA 1
ATOM 811 C C . LEU A 1 109 ? -1.857 12.656 -10.974 1.00 97.19 109 LEU A C 1
ATOM 813 O O . LEU A 1 109 ? -2.293 12.164 -12.017 1.00 97.19 109 LEU A O 1
ATOM 817 N N . GLN A 1 110 ? -2.482 12.506 -9.804 1.00 97.44 110 GLN A N 1
ATOM 818 C CA . GLN A 1 110 ? -3.748 11.800 -9.627 1.00 97.44 110 GLN A CA 1
ATOM 819 C C . GLN A 1 110 ? -4.884 12.457 -10.413 1.00 97.44 110 GLN A C 1
ATOM 821 O O . GLN A 1 110 ? -5.653 11.768 -11.083 1.00 97.44 110 GLN A O 1
ATOM 826 N N . ALA A 1 111 ? -4.982 13.784 -10.375 1.00 97.44 111 ALA A N 1
ATOM 827 C CA . ALA A 1 111 ? -5.961 14.536 -11.148 1.00 97.44 111 ALA A CA 1
ATOM 828 C C . ALA A 1 111 ? -5.722 14.391 -12.660 1.00 97.44 111 ALA A C 1
ATOM 830 O O . ALA A 1 111 ? -6.678 14.227 -13.415 1.00 97.44 111 ALA A O 1
ATOM 831 N N . LYS A 1 112 ? -4.455 14.383 -13.099 1.00 97.31 112 LYS A N 1
ATOM 832 C CA . LYS A 1 112 ? -4.071 14.220 -14.511 1.00 97.31 112 LYS A CA 1
ATOM 833 C C . LYS A 1 112 ? -4.419 12.834 -15.072 1.00 97.31 112 LYS A C 1
ATOM 835 O O . LYS A 1 112 ? -4.858 12.737 -16.217 1.00 97.31 112 LYS A O 1
ATOM 840 N N . HIS A 1 113 ? -4.207 11.763 -14.302 1.00 96.56 113 HIS A N 1
ATOM 841 C CA . HIS A 1 113 ? -4.312 10.384 -14.810 1.00 96.56 113 HIS A CA 1
ATOM 842 C C . HIS A 1 113 ? -5.488 9.569 -14.271 1.00 96.56 113 HIS A C 1
ATOM 844 O O . HIS A 1 113 ? -5.801 8.533 -14.853 1.00 96.56 113 HIS A O 1
ATOM 850 N N . GLY A 1 114 ? -6.149 10.022 -13.209 1.00 95.31 114 GLY A N 1
ATOM 851 C CA . GLY A 1 114 ? -7.376 9.417 -12.697 1.00 95.31 114 GLY A CA 1
ATOM 852 C C . GLY A 1 114 ? -7.202 8.215 -11.764 1.00 95.31 114 GLY A C 1
ATOM 853 O O . GLY A 1 114 ? -8.211 7.605 -11.446 1.00 95.31 114 GLY A O 1
ATOM 854 N N . PHE A 1 115 ? -5.986 7.874 -11.323 1.00 95.12 115 PHE A N 1
ATOM 855 C CA . PHE A 1 115 ? -5.758 6.769 -10.373 1.00 95.12 115 PHE A CA 1
ATOM 856 C C . PHE A 1 115 ? -6.290 7.082 -8.960 1.00 95.12 115 PHE A C 1
ATOM 858 O O . PHE A 1 115 ? -6.650 8.225 -8.662 1.00 95.12 115 PHE A O 1
ATOM 865 N N . ASP A 1 116 ? -6.281 6.089 -8.069 1.00 95.69 116 ASP A N 1
ATOM 866 C CA . ASP A 1 116 ? -6.590 6.245 -6.639 1.00 95.69 116 ASP A CA 1
ATOM 867 C C . ASP A 1 116 ? -5.367 6.037 -5.733 1.00 95.69 116 ASP A C 1
ATOM 869 O O . ASP A 1 116 ? -4.335 5.507 -6.148 1.00 95.69 116 ASP A O 1
ATOM 873 N N . LEU A 1 117 ? -5.455 6.486 -4.481 1.00 96.75 117 LEU A N 1
ATOM 874 C CA . LEU A 1 117 ? -4.400 6.336 -3.481 1.00 96.75 117 LEU A CA 1
ATOM 875 C C . LEU A 1 117 ? -4.777 5.320 -2.395 1.00 96.75 117 LEU A C 1
ATOM 877 O O . LEU A 1 117 ? -5.945 5.129 -2.070 1.00 96.75 117 LEU A O 1
ATOM 881 N N . VAL A 1 118 ? -3.771 4.724 -1.763 1.00 96.44 118 VAL A N 1
ATOM 882 C CA . VAL A 1 118 ? -3.902 4.038 -0.466 1.00 96.44 118 VAL A CA 1
ATOM 883 C C . VAL A 1 118 ? -2.971 4.720 0.515 1.00 96.44 118 VAL A C 1
ATOM 885 O O . VAL A 1 118 ? -1.796 4.899 0.205 1.00 96.44 118 VAL A O 1
ATOM 888 N N . TYR A 1 119 ? -3.478 5.089 1.688 1.00 95.12 119 TYR A N 1
ATOM 889 C CA . TYR A 1 119 ? -2.663 5.702 2.734 1.00 95.12 119 TYR A CA 1
ATOM 890 C C . TYR A 1 119 ? -2.316 4.681 3.813 1.00 95.12 119 TYR A C 1
ATOM 892 O O . TYR A 1 119 ? -3.218 4.083 4.392 1.00 95.12 119 TYR A O 1
ATOM 900 N N . VAL A 1 120 ? -1.033 4.516 4.133 1.00 93.69 120 VAL A N 1
ATOM 901 C CA . VAL A 1 120 ? -0.584 3.619 5.212 1.00 93.69 120 VAL A CA 1
ATOM 902 C C . VAL A 1 120 ? -0.352 4.407 6.490 1.00 93.69 120 VAL A C 1
ATOM 904 O O . VAL A 1 120 ? 0.515 5.275 6.528 1.00 93.69 120 VAL A O 1
ATOM 907 N N . VAL A 1 121 ? -1.074 4.086 7.557 1.00 92.50 121 VAL A N 1
ATOM 908 C CA . VAL A 1 121 ? -0.899 4.725 8.868 1.00 92.50 121 VAL A CA 1
ATOM 909 C C . VAL A 1 121 ? 0.465 4.369 9.456 1.00 92.50 121 VAL A C 1
ATOM 911 O O . VAL A 1 121 ? 0.840 3.202 9.518 1.00 92.50 121 VAL A O 1
ATOM 914 N N . ASN A 1 122 ? 1.208 5.361 9.942 1.00 87.56 122 ASN A N 1
ATOM 915 C CA . ASN A 1 122 ? 2.385 5.116 10.770 1.00 87.56 122 ASN A CA 1
ATOM 916 C C . ASN A 1 122 ? 1.960 4.901 12.233 1.00 87.56 122 ASN A C 1
ATOM 918 O O . ASN A 1 122 ? 1.537 5.840 12.903 1.00 87.56 122 ASN A O 1
ATOM 922 N N . GLY A 1 123 ? 2.077 3.671 12.737 1.00 86.69 123 GLY A N 1
ATOM 923 C CA . GLY A 1 123 ? 1.557 3.301 14.057 1.00 86.69 123 GLY A CA 1
ATOM 924 C C . GLY A 1 123 ? 2.382 3.757 15.267 1.00 86.69 123 GLY A C 1
ATOM 925 O O . GLY A 1 123 ? 1.950 3.486 16.383 1.00 86.69 123 GLY A O 1
ATOM 926 N N . ASN A 1 124 ? 3.529 4.425 15.090 1.00 80.75 124 ASN A N 1
ATOM 927 C CA . ASN A 1 124 ? 4.216 5.096 16.213 1.00 80.75 124 ASN A CA 1
ATOM 928 C C . ASN A 1 124 ? 4.005 6.606 16.242 1.00 80.75 124 ASN A C 1
ATOM 930 O O . ASN A 1 124 ? 4.515 7.276 17.139 1.00 80.75 124 ASN A O 1
ATOM 934 N N . ASP A 1 125 ? 3.294 7.151 15.263 1.00 83.31 125 ASP A N 1
ATOM 935 C CA . ASP A 1 125 ? 2.804 8.511 15.381 1.00 83.31 125 ASP A CA 1
ATOM 936 C C . ASP A 1 125 ? 1.546 8.532 16.261 1.00 83.31 125 ASP A C 1
ATOM 938 O O . ASP A 1 125 ? 0.972 7.503 16.610 1.00 83.31 125 ASP A O 1
ATOM 942 N N . THR A 1 126 ? 1.091 9.716 16.635 1.00 88.44 126 THR A N 1
ATOM 943 C CA . THR A 1 126 ? -0.199 9.880 17.297 1.00 88.44 126 THR A CA 1
ATOM 944 C C . THR A 1 126 ? -1.351 9.713 16.294 1.00 88.44 126 THR A C 1
ATOM 946 O O . THR A 1 126 ? -1.233 10.146 15.141 1.00 88.44 126 THR A O 1
ATOM 949 N N . PRO A 1 127 ? -2.510 9.169 16.716 1.00 92.44 127 PRO A N 1
ATOM 950 C CA . PRO A 1 127 ? -3.693 9.092 15.857 1.00 92.44 127 PRO A CA 1
ATOM 951 C C . PRO A 1 127 ? -4.123 10.451 15.281 1.00 92.44 127 PRO A C 1
ATOM 953 O O . PRO A 1 127 ? -4.503 10.539 14.115 1.00 92.44 127 PRO A O 1
ATOM 956 N N . SER A 1 128 ? -4.015 11.529 16.068 1.00 91.62 128 SER A N 1
ATOM 957 C CA . SER A 1 128 ? -4.364 12.888 15.633 1.00 91.62 128 SER A CA 1
ATOM 958 C C . SER A 1 128 ? -3.422 13.428 14.555 1.00 91.62 128 SER A C 1
ATOM 960 O O . SER A 1 128 ? -3.896 14.042 13.600 1.00 91.62 128 SER A O 1
ATOM 962 N N . SER A 1 129 ? -2.115 13.172 14.664 1.00 89.38 129 SER A N 1
ATOM 963 C CA . SER A 1 129 ? -1.136 13.545 13.636 1.00 89.38 129 SER A CA 1
ATOM 964 C C . SER A 1 129 ? -1.374 12.781 12.330 1.00 89.38 129 SER A C 1
ATOM 966 O O . SER A 1 129 ? -1.434 13.390 11.261 1.00 89.38 129 SER A O 1
ATOM 968 N N . GLN A 1 130 ? -1.633 11.470 12.400 1.00 91.44 130 GLN A N 1
ATOM 969 C CA . GLN A 1 130 ? -1.942 10.673 11.207 1.00 91.44 130 GLN A CA 1
ATOM 970 C C . 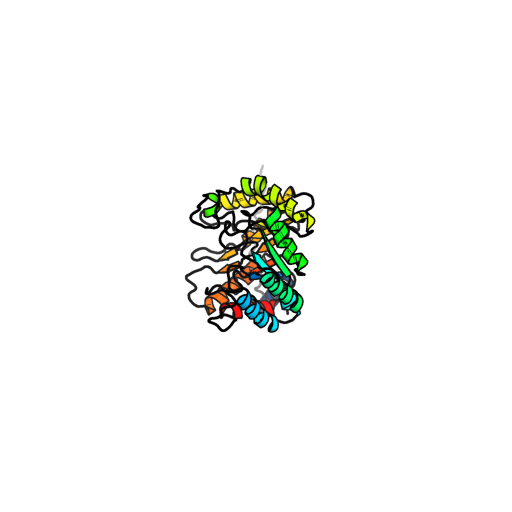GLN A 1 130 ? -3.241 11.126 10.537 1.00 91.44 130 GLN A C 1
ATOM 972 O O . GLN A 1 130 ? -3.257 11.323 9.322 1.00 91.44 130 GLN A O 1
ATOM 977 N N . ARG A 1 131 ? -4.300 11.393 11.312 1.00 94.19 131 ARG A N 1
ATOM 978 C CA . ARG A 1 131 ? -5.535 11.994 10.788 1.00 94.19 131 ARG A CA 1
ATOM 979 C C . ARG A 1 131 ? -5.255 13.336 10.106 1.00 94.19 131 ARG A C 1
ATOM 981 O O . ARG A 1 131 ? -5.726 13.562 8.995 1.00 94.19 131 ARG A O 1
ATOM 988 N N . ALA A 1 132 ? -4.494 14.226 10.748 1.00 91.50 132 ALA A N 1
ATOM 989 C CA . ALA A 1 132 ? -4.152 15.534 10.189 1.00 91.50 132 ALA A CA 1
ATOM 990 C C . ALA A 1 132 ? -3.358 15.408 8.882 1.00 91.50 132 ALA A C 1
ATOM 992 O O . ALA A 1 132 ? -3.616 16.147 7.934 1.00 91.50 132 ALA A O 1
ATOM 993 N N . ASN A 1 133 ? -2.441 14.442 8.789 1.00 91.00 133 ASN A N 1
ATOM 994 C CA . ASN A 1 133 ? -1.707 14.202 7.556 1.00 91.00 133 ASN A CA 1
ATOM 995 C C . ASN A 1 133 ? -2.619 13.685 6.438 1.00 91.00 133 ASN A C 1
ATOM 997 O O . ASN A 1 133 ? -2.554 14.209 5.331 1.00 91.00 133 ASN A O 1
ATOM 1001 N N . ILE A 1 134 ? -3.514 12.729 6.713 1.00 93.94 134 ILE A N 1
ATOM 1002 C CA . ILE A 1 134 ? -4.496 12.263 5.718 1.00 93.94 134 ILE A CA 1
ATOM 1003 C C . ILE A 1 134 ? -5.381 13.429 5.257 1.00 93.94 134 ILE A C 1
ATOM 1005 O O . ILE A 1 134 ? -5.605 13.591 4.059 1.00 93.94 134 ILE A O 1
ATOM 1009 N N . GLN A 1 135 ? -5.813 14.292 6.181 1.00 94.81 135 GLN A N 1
ATOM 1010 C CA . GLN A 1 135 ? -6.590 15.484 5.844 1.00 94.81 135 GLN A CA 1
ATOM 1011 C C . GLN A 1 135 ? -5.826 16.423 4.899 1.00 94.81 135 GLN A C 1
ATOM 1013 O O . GLN A 1 135 ? -6.412 16.879 3.926 1.00 94.81 135 GLN A O 1
ATOM 1018 N N . ARG A 1 136 ? -4.513 16.639 5.090 1.00 94.00 136 ARG A N 1
ATOM 1019 C CA . ARG A 1 136 ? -3.689 17.437 4.154 1.00 94.00 136 ARG A CA 1
ATOM 1020 C C . ARG A 1 136 ? -3.734 16.894 2.724 1.00 94.00 136 ARG A C 1
ATOM 1022 O O . ARG A 1 136 ? -3.763 17.674 1.774 1.00 94.00 136 ARG A O 1
ATOM 1029 N N . TRP A 1 137 ? -3.747 15.570 2.555 1.00 95.19 137 TRP A N 1
ATOM 1030 C CA . TRP A 1 137 ? -3.901 14.949 1.237 1.00 95.19 137 TRP A CA 1
ATOM 1031 C C . TRP A 1 137 ? -5.299 15.164 0.654 1.00 95.19 137 TRP A C 1
ATOM 1033 O O . TRP A 1 137 ? -5.411 15.513 -0.520 1.00 95.19 137 TRP A O 1
ATOM 1043 N N . LEU A 1 138 ? -6.349 14.982 1.461 1.00 96.19 138 LEU A N 1
ATOM 1044 C CA . LEU A 1 138 ? -7.737 15.217 1.049 1.00 96.19 138 LEU A CA 1
ATOM 1045 C C . LEU A 1 138 ? -7.963 16.684 0.644 1.00 96.19 138 LEU A C 1
ATOM 1047 O O . LEU A 1 138 ? -8.524 16.946 -0.418 1.00 96.19 138 LEU A O 1
ATOM 1051 N N . ASP A 1 139 ? -7.448 17.634 1.427 1.00 96.38 139 ASP A N 1
ATOM 1052 C CA . ASP A 1 139 ? -7.535 19.077 1.164 1.00 96.38 139 ASP A CA 1
ATOM 1053 C C . ASP A 1 139 ? -6.802 19.474 -0.128 1.00 96.38 139 ASP A C 1
ATOM 1055 O O . ASP A 1 139 ? -7.216 20.392 -0.835 1.00 96.38 139 ASP A O 1
ATOM 1059 N N . ALA A 1 140 ? -5.737 18.749 -0.484 1.00 96.69 140 ALA A N 1
ATOM 1060 C CA . ALA A 1 140 ? -5.022 18.901 -1.751 1.00 96.69 140 ALA A CA 1
ATOM 1061 C C . ALA A 1 140 ? -5.711 18.202 -2.945 1.00 96.69 140 ALA A C 1
ATOM 1063 O O . ALA A 1 140 ? -5.123 18.129 -4.029 1.00 96.69 140 ALA A O 1
ATOM 1064 N N . GLY A 1 141 ? -6.928 17.675 -2.762 1.00 97.12 141 GLY A N 1
ATOM 1065 C CA . GLY A 1 141 ? -7.716 16.990 -3.791 1.00 97.12 141 GLY A CA 1
ATOM 1066 C C . GLY A 1 141 ? -7.411 15.499 -3.951 1.00 97.12 141 GLY A C 1
ATOM 1067 O O . GLY A 1 141 ? -7.818 14.897 -4.946 1.00 97.12 141 GLY A O 1
ATOM 1068 N N . GLY A 1 142 ? -6.683 14.902 -3.005 1.00 97.00 142 GLY A N 1
ATOM 1069 C CA . GLY A 1 142 ? -6.366 13.479 -3.010 1.00 97.00 142 GLY A CA 1
ATOM 1070 C C . GLY A 1 142 ? -7.610 12.605 -2.849 1.00 97.00 142 GLY A C 1
ATOM 1071 O O . GLY A 1 142 ? -8.467 12.877 -2.011 1.00 97.00 142 GLY A O 1
ATOM 1072 N N . ARG A 1 143 ? -7.697 11.522 -3.626 1.00 96.69 143 ARG A N 1
ATOM 1073 C CA . ARG A 1 143 ? -8.732 10.485 -3.477 1.00 96.69 143 ARG A CA 1
ATOM 1074 C C . ARG A 1 143 ? -8.115 9.180 -3.003 1.00 96.69 143 ARG A C 1
ATOM 1076 O O . ARG A 1 143 ? -7.155 8.707 -3.609 1.00 96.69 143 ARG A O 1
ATOM 10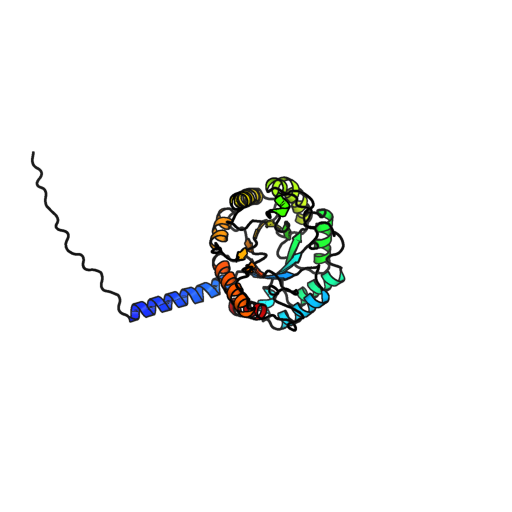83 N N . PHE A 1 144 ? -8.677 8.593 -1.951 1.00 96.62 144 PHE A N 1
ATOM 1084 C CA . PHE A 1 144 ? -8.192 7.339 -1.380 1.00 96.62 144 PHE A CA 1
ATOM 1085 C C . PHE A 1 144 ? -9.210 6.212 -1.547 1.00 96.62 144 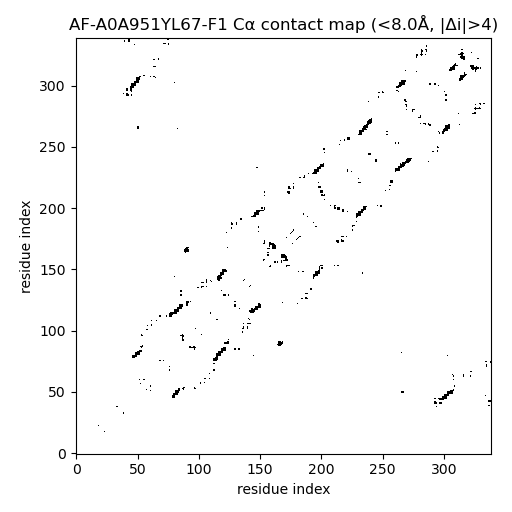PHE A C 1
ATOM 1087 O O . PHE A 1 144 ? -10.391 6.394 -1.256 1.00 96.62 144 PHE A O 1
ATOM 1094 N N . SER A 1 145 ? -8.731 5.028 -1.927 1.00 95.75 145 SER A N 1
ATOM 1095 C CA . SER A 1 145 ? -9.516 3.792 -1.923 1.00 95.75 145 SER A CA 1
ATOM 1096 C C . SER A 1 145 ? -9.779 3.309 -0.496 1.00 95.75 145 SER A C 1
ATOM 1098 O O . SER A 1 145 ? -10.884 2.864 -0.181 1.00 95.75 145 SER A O 1
ATOM 1100 N N . PHE A 1 146 ? -8.759 3.383 0.369 1.00 97.56 146 PHE A N 1
ATOM 1101 C CA . PHE A 1 146 ? -8.825 3.036 1.791 1.00 97.56 146 PHE A CA 1
ATOM 1102 C C . PHE A 1 146 ? -7.583 3.517 2.557 1.00 97.56 146 PHE A C 1
ATOM 1104 O O . PHE A 1 146 ? -6.582 3.945 1.972 1.00 97.56 146 PHE A O 1
ATOM 1111 N N . ILE A 1 147 ? -7.663 3.403 3.882 1.00 97.75 147 ILE A N 1
ATOM 1112 C CA . ILE A 1 147 ? -6.571 3.594 4.834 1.00 97.75 147 ILE A CA 1
ATOM 1113 C C . ILE A 1 147 ? -6.092 2.219 5.314 1.00 97.75 147 ILE A C 1
ATOM 1115 O O . ILE A 1 147 ? -6.880 1.415 5.806 1.00 97.75 147 ILE A O 1
ATOM 1119 N N . GLU A 1 148 ? -4.802 1.939 5.186 1.00 97.19 148 GLU A N 1
ATOM 1120 C CA . GLU A 1 148 ? -4.151 0.729 5.686 1.00 97.19 148 GLU A CA 1
ATOM 1121 C C . GLU A 1 148 ? -3.632 0.956 7.112 1.00 97.19 148 GLU A C 1
ATOM 1123 O O . GLU A 1 148 ? -2.842 1.870 7.363 1.00 97.19 148 GLU A O 1
ATOM 1128 N N . MET A 1 149 ? -4.084 0.131 8.058 1.00 95.69 149 MET A N 1
ATOM 1129 C CA . MET A 1 149 ? -3.738 0.254 9.474 1.00 95.69 149 MET A CA 1
ATOM 1130 C C . MET A 1 149 ? -2.396 -0.392 9.773 1.00 95.69 149 MET A C 1
ATOM 1132 O O . MET A 1 149 ? -2.335 -1.557 10.173 1.00 95.69 149 MET A O 1
ATOM 1136 N N . MET A 1 150 ? -1.353 0.435 9.678 1.00 92.00 150 MET A N 1
ATOM 1137 C CA . MET A 1 150 ? 0.044 0.077 9.903 1.00 92.00 150 MET A CA 1
ATOM 1138 C C . MET A 1 150 ? 0.608 -0.814 8.797 1.00 92.00 150 MET A C 1
ATOM 1140 O O . MET A 1 150 ? -0.112 -1.329 7.953 1.00 92.00 150 MET A O 1
ATOM 1144 N N . ASN A 1 151 ? 1.934 -0.936 8.768 1.00 88.62 151 ASN A N 1
ATOM 1145 C CA . ASN A 1 151 ? 2.627 -1.867 7.879 1.00 88.62 151 ASN A CA 1
ATOM 1146 C C . ASN A 1 151 ? 2.786 -3.239 8.573 1.00 88.62 151 ASN A C 1
ATOM 1148 O O . ASN A 1 151 ? 1.987 -3.611 9.415 1.00 88.62 151 ASN A O 1
ATOM 1152 N N . GLU A 1 152 ? 3.828 -4.014 8.284 1.00 91.12 152 GLU A N 1
ATOM 1153 C CA . GLU A 1 152 ? 3.993 -5.406 8.729 1.00 91.12 152 GLU A CA 1
ATOM 1154 C C . GLU A 1 152 ? 4.372 -5.569 10.228 1.00 91.12 152 GLU A C 1
ATOM 1156 O O . GLU A 1 152 ? 5.465 -6.035 10.563 1.00 91.12 152 GLU A O 1
ATOM 1161 N N . TYR A 1 153 ? 3.481 -5.213 11.165 1.00 93.44 153 TYR A N 1
ATOM 1162 C CA . TYR A 1 153 ? 3.722 -5.328 12.622 1.00 93.44 153 TYR A CA 1
ATOM 1163 C C . TYR A 1 153 ? 3.827 -6.783 13.111 1.00 93.44 153 TYR A C 1
ATOM 1165 O O . TYR A 1 153 ? 4.342 -7.043 14.194 1.00 93.44 153 TYR A O 1
ATOM 1173 N N . TYR A 1 154 ? 3.428 -7.749 12.286 1.00 94.00 154 TYR A N 1
ATOM 1174 C CA . TYR A 1 154 ? 3.626 -9.179 12.529 1.00 94.00 154 TYR A CA 1
ATOM 1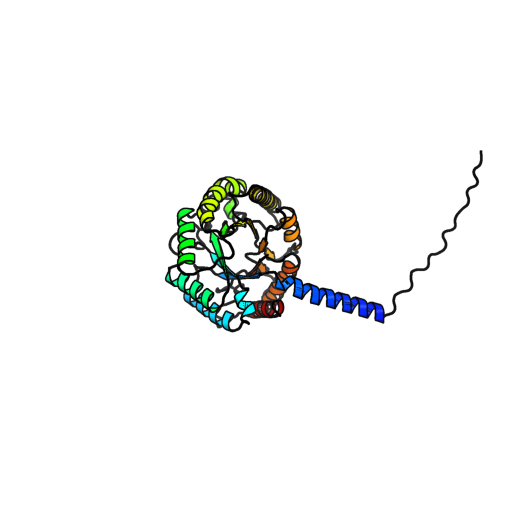175 C C . TYR A 1 154 ? 5.074 -9.654 12.288 1.00 94.00 154 TYR A C 1
ATOM 1177 O O . TYR A 1 154 ? 5.374 -10.843 12.429 1.00 94.00 154 TYR A O 1
ATOM 1185 N N . LEU A 1 155 ? 5.996 -8.786 11.855 1.00 93.50 155 LEU A N 1
ATOM 1186 C CA . LEU A 1 155 ? 7.382 -9.202 11.634 1.00 93.50 155 LEU A CA 1
ATOM 1187 C C . LEU A 1 155 ? 8.122 -9.469 12.957 1.00 93.50 155 LEU A C 1
ATOM 1189 O O . LEU A 1 155 ? 7.885 -8.785 13.956 1.00 93.50 155 LEU A O 1
ATOM 1193 N N . PRO A 1 156 ? 9.114 -10.386 12.963 1.00 93.50 156 PRO A N 1
ATOM 1194 C CA . PRO A 1 156 ? 9.866 -10.733 14.170 1.00 93.50 156 PRO A CA 1
ATOM 1195 C C . PRO A 1 156 ? 10.496 -9.546 14.910 1.00 93.50 156 PRO A C 1
ATOM 1197 O O . PRO A 1 156 ? 10.567 -9.578 16.135 1.00 93.50 156 PRO A O 1
ATOM 1200 N N . LYS A 1 157 ? 10.926 -8.497 14.195 1.00 92.38 157 LYS A N 1
ATOM 1201 C CA . LYS A 1 157 ? 11.500 -7.283 14.802 1.00 92.38 157 LYS A CA 1
ATOM 1202 C C . LYS A 1 157 ? 10.507 -6.561 15.721 1.00 92.38 157 LYS A C 1
ATOM 1204 O O . LYS A 1 157 ? 10.879 -6.188 16.826 1.00 92.38 157 LYS A O 1
ATOM 1209 N N . PHE A 1 158 ? 9.235 -6.462 15.326 1.00 93.19 158 PHE A N 1
ATOM 1210 C CA . PHE A 1 158 ? 8.178 -5.861 16.143 1.00 93.19 158 PHE A CA 1
ATOM 1211 C C . PHE A 1 158 ? 7.776 -6.786 17.280 1.00 93.19 158 PHE A C 1
ATOM 1213 O O . PHE A 1 158 ? 7.675 -6.343 18.413 1.00 93.19 158 PHE A O 1
ATOM 1220 N N . ARG A 1 159 ? 7.657 -8.094 17.027 1.00 93.62 159 ARG A N 1
ATOM 1221 C CA . ARG A 1 159 ? 7.405 -9.078 18.092 1.00 93.62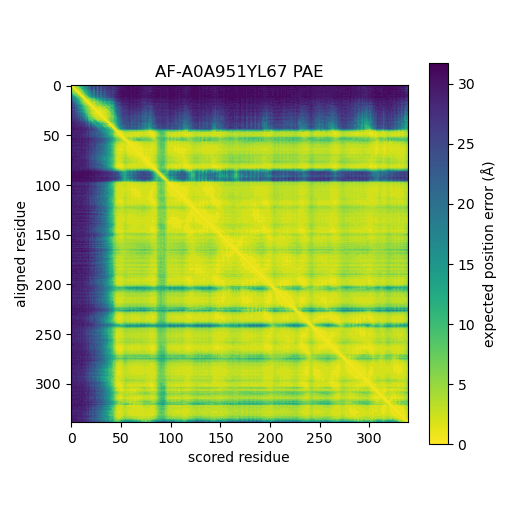 159 ARG A CA 1
ATOM 1222 C C . ARG A 1 159 ? 8.456 -9.011 19.208 1.00 93.62 159 ARG A C 1
ATOM 1224 O O . ARG A 1 159 ? 8.121 -9.187 20.373 1.00 93.62 159 ARG A O 1
ATOM 1231 N N . ARG A 1 160 ? 9.729 -8.810 18.849 1.00 94.50 160 ARG A N 1
ATOM 1232 C CA . ARG A 1 160 ? 10.857 -8.748 19.794 1.00 94.50 160 ARG A CA 1
ATOM 1233 C C . ARG A 1 160 ? 11.090 -7.355 20.378 1.00 94.50 160 ARG A C 1
ATOM 1235 O O . ARG A 1 160 ? 11.828 -7.254 21.350 1.00 94.50 160 ARG A O 1
ATOM 1242 N N . GLY A 1 161 ? 10.505 -6.308 19.796 1.00 92.38 161 GLY A N 1
ATOM 1243 C CA . GLY A 1 161 ? 10.844 -4.929 20.146 1.00 92.38 161 GLY A CA 1
ATOM 1244 C C . GLY A 1 161 ? 12.297 -4.578 19.807 1.00 92.38 161 GLY A C 1
ATOM 1245 O O . GLY A 1 161 ? 12.958 -3.907 20.589 1.00 92.38 161 GLY A O 1
ATOM 1246 N N . ASP A 1 162 ? 12.815 -5.080 18.682 1.00 93.19 162 ASP A N 1
ATOM 1247 C CA . ASP A 1 162 ? 14.197 -4.855 18.247 1.00 93.19 162 ASP A CA 1
ATOM 1248 C C . ASP A 1 162 ? 14.398 -3.426 17.717 1.00 93.19 162 ASP A C 1
ATOM 1250 O O . ASP A 1 162 ? 14.251 -3.159 16.523 1.00 93.19 162 ASP A O 1
ATOM 1254 N N . THR A 1 163 ? 14.761 -2.520 18.623 1.00 89.94 163 THR A N 1
ATOM 1255 C CA . THR A 1 163 ? 14.989 -1.088 18.367 1.00 89.94 163 THR A CA 1
ATOM 1256 C C . THR A 1 163 ? 16.255 -0.791 17.555 1.00 89.94 163 THR A C 1
ATOM 1258 O O . THR A 1 163 ? 16.537 0.373 17.277 1.00 89.94 163 THR A O 1
ATOM 1261 N N . SER A 1 164 ? 17.019 -1.809 17.126 1.00 89.44 164 SER A N 1
ATOM 1262 C CA . SER A 1 164 ? 18.055 -1.614 16.098 1.00 89.44 164 SER A CA 1
ATOM 1263 C C . SER A 1 164 ? 17.454 -1.278 14.727 1.00 89.44 164 SER A C 1
ATOM 1265 O O . SER A 1 164 ? 18.128 -0.695 13.874 1.00 89.44 164 SER A O 1
ATOM 1267 N N . PHE A 1 165 ? 16.173 -1.604 14.531 1.00 85.31 165 PHE A N 1
ATOM 1268 C CA . PHE A 1 165 ? 15.369 -1.139 13.412 1.00 85.31 165 PHE A CA 1
ATOM 1269 C C . PHE A 1 165 ? 14.697 0.188 13.786 1.00 85.31 165 PHE A C 1
ATOM 1271 O O . PHE A 1 165 ? 13.950 0.223 14.765 1.00 85.31 165 PHE A O 1
ATOM 1278 N N . PRO A 1 166 ? 14.903 1.271 13.016 1.00 77.81 166 PRO A N 1
ATOM 1279 C CA . PRO A 1 166 ? 14.355 2.591 13.342 1.00 77.81 166 PRO A CA 1
ATOM 1280 C C . PRO A 1 166 ? 12.816 2.627 13.344 1.00 77.81 166 PRO A C 1
ATOM 1282 O O . PRO A 1 166 ? 12.189 3.487 13.957 1.00 77.81 166 PRO A O 1
ATOM 1285 N N . GLU A 1 167 ? 12.170 1.673 12.680 1.00 78.94 167 GLU A N 1
ATOM 1286 C CA . GLU A 1 167 ? 10.731 1.472 12.745 1.00 78.94 167 GLU A CA 1
ATOM 1287 C C . GLU A 1 167 ? 10.231 0.825 14.042 1.00 78.94 167 GLU A C 1
ATOM 1289 O O . GLU A 1 167 ? 9.032 0.795 14.250 1.00 78.94 167 GLU A O 1
ATOM 1294 N N . VAL A 1 168 ? 11.066 0.301 14.935 1.00 86.38 168 VAL A N 1
ATOM 1295 C CA . VAL A 1 168 ? 10.575 -0.408 16.126 1.00 86.38 168 VAL A CA 1
ATOM 1296 C C . VAL A 1 168 ? 10.807 0.437 17.374 1.00 86.38 168 VAL A C 1
ATOM 1298 O O . VAL A 1 168 ? 11.942 0.658 17.774 1.00 86.38 168 VAL A O 1
ATOM 1301 N N . THR A 1 169 ? 9.729 0.877 18.028 1.00 86.19 169 THR A N 1
ATOM 1302 C CA . THR A 1 169 ? 9.801 1.603 19.316 1.00 86.19 169 THR A CA 1
ATOM 1303 C C . THR A 1 169 ? 9.444 0.735 20.516 1.00 86.19 169 THR A C 1
ATOM 1305 O O . THR A 1 169 ? 9.856 1.024 21.637 1.00 86.19 169 THR A O 1
ATOM 1308 N N . ARG A 1 170 ? 8.678 -0.337 20.295 1.00 90.38 170 ARG A N 1
ATOM 1309 C CA . ARG A 1 170 ? 8.255 -1.278 21.331 1.00 90.38 170 ARG A CA 1
ATOM 1310 C C . ARG A 1 170 ? 7.973 -2.653 20.750 1.00 90.38 170 ARG A C 1
ATOM 1312 O O . ARG A 1 170 ? 7.782 -2.804 19.542 1.00 90.38 170 ARG A O 1
ATOM 1319 N N . ALA A 1 171 ? 7.903 -3.644 21.632 1.00 93.81 171 ALA A N 1
ATOM 1320 C CA . ALA A 1 171 ? 7.334 -4.930 21.272 1.00 93.81 171 ALA A CA 1
ATOM 1321 C C . ALA A 1 171 ? 5.838 -4.776 20.938 1.00 93.81 171 ALA A C 1
ATOM 1323 O O . ALA A 1 171 ? 5.131 -4.004 21.595 1.00 93.81 171 ALA A O 1
ATOM 1324 N N . VAL A 1 172 ? 5.376 -5.499 19.917 1.00 93.38 172 VAL A N 1
ATOM 1325 C CA . VAL A 1 172 ? 3.966 -5.548 19.520 1.00 93.38 172 VAL A CA 1
ATOM 1326 C C . VAL A 1 172 ? 3.514 -6.994 19.342 1.00 93.38 172 VAL A C 1
ATOM 1328 O O . VAL A 1 172 ? 4.049 -7.749 18.525 1.00 93.38 172 VAL A O 1
ATOM 1331 N N . SER A 1 173 ? 2.501 -7.378 20.113 1.00 95.38 173 SER A N 1
ATOM 1332 C CA . SER A 1 173 ? 1.755 -8.621 19.938 1.00 95.38 173 SER A CA 1
ATOM 1333 C C . SER A 1 173 ? 0.501 -8.416 19.071 1.00 95.38 173 SER A C 1
ATOM 1335 O O . SER A 1 173 ? 0.066 -7.289 18.837 1.00 95.38 173 SER A O 1
ATOM 1337 N N . ALA A 1 174 ? -0.119 -9.511 18.614 1.00 96.12 174 ALA A N 1
ATOM 1338 C CA . ALA A 1 174 ? -1.425 -9.435 17.950 1.00 96.12 174 ALA A CA 1
ATOM 1339 C C . ALA A 1 174 ? -2.512 -8.862 18.881 1.00 96.12 174 ALA A C 1
ATOM 1341 O O . ALA A 1 174 ? -3.412 -8.162 18.423 1.00 96.12 174 ALA A O 1
ATOM 1342 N N . GLY A 1 175 ? -2.395 -9.129 20.188 1.00 96.75 175 GLY A N 1
ATOM 1343 C CA . GLY A 1 175 ? -3.264 -8.557 21.211 1.00 96.75 175 GLY A CA 1
ATOM 1344 C C . GLY A 1 175 ? -3.082 -7.047 21.320 1.00 96.75 175 GLY A C 1
ATOM 1345 O O . GLY A 1 175 ? -4.068 -6.331 21.238 1.00 96.75 175 GLY A O 1
ATOM 1346 N N . ASP A 1 176 ? -1.842 -6.558 21.401 1.00 95.75 176 ASP A N 1
ATOM 1347 C CA . ASP A 1 176 ? -1.569 -5.116 21.486 1.00 95.75 176 ASP A CA 1
ATOM 1348 C C . ASP A 1 176 ? -2.091 -4.399 20.232 1.00 95.75 176 ASP A C 1
ATOM 1350 O O . ASP A 1 176 ? -2.658 -3.311 20.314 1.00 95.75 176 ASP A O 1
ATOM 1354 N N . TYR A 1 177 ? -1.927 -5.015 19.053 1.00 96.62 177 TYR A N 1
ATOM 1355 C C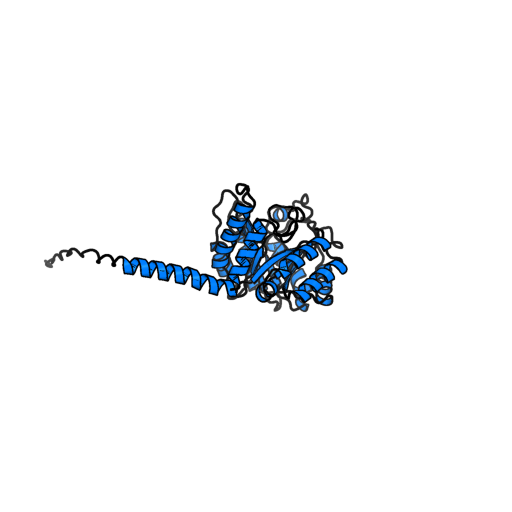A . TYR A 1 177 ? -2.464 -4.471 17.807 1.00 96.62 177 TYR A CA 1
ATOM 1356 C C . TYR A 1 177 ? -3.989 -4.326 17.872 1.00 96.62 177 TYR A C 1
ATOM 1358 O O . TYR A 1 177 ? -4.509 -3.245 17.611 1.00 96.62 177 TYR A O 1
ATOM 1366 N N . VAL A 1 178 ? -4.710 -5.373 18.277 1.00 96.75 178 VAL A N 1
ATOM 1367 C CA . VAL A 1 178 ? -6.181 -5.384 18.279 1.00 96.75 178 VAL A CA 1
ATOM 1368 C C . VAL A 1 178 ? -6.811 -4.631 19.454 1.00 96.75 178 VAL A C 1
ATOM 1370 O O . VAL A 1 178 ? -7.870 -4.031 19.279 1.00 96.75 178 VAL A O 1
ATOM 1373 N N . HIS A 1 179 ? -6.205 -4.664 20.639 1.00 95.12 179 HIS A N 1
ATOM 1374 C CA . HIS A 1 179 ? -6.812 -4.165 21.876 1.00 95.12 179 HIS A CA 1
ATOM 1375 C C . HIS A 1 179 ? -6.293 -2.793 22.313 1.00 95.12 179 HIS A C 1
ATOM 1377 O O . HIS A 1 179 ? -7.024 -2.086 23.003 1.00 95.12 179 HIS A O 1
ATOM 1383 N N . ASP A 1 180 ? -5.107 -2.378 21.853 1.00 94.12 180 ASP A N 1
ATOM 1384 C CA . ASP A 1 180 ? -4.523 -1.086 22.237 1.00 94.12 180 ASP A CA 1
ATOM 1385 C C . ASP A 1 180 ? -4.388 -0.144 21.033 1.00 94.12 180 ASP A C 1
ATOM 1387 O O . ASP A 1 180 ? -4.762 1.029 21.087 1.00 94.12 180 ASP A O 1
ATOM 1391 N N . ILE A 1 181 ? -3.862 -0.652 19.914 1.00 95.00 181 ILE A N 1
ATOM 1392 C CA . ILE A 1 181 ? -3.548 0.171 18.741 1.00 95.00 181 ILE A CA 1
ATOM 1393 C C . ILE A 1 181 ? -4.808 0.452 17.911 1.00 95.00 181 ILE A C 1
ATOM 1395 O O . ILE A 1 181 ? -5.190 1.606 17.738 1.00 95.00 181 ILE A O 1
ATOM 1399 N N . LEU A 1 182 ? -5.490 -0.571 17.393 1.00 96.44 182 LEU A N 1
ATOM 1400 C CA . LEU A 1 182 ? -6.662 -0.359 16.536 1.00 96.44 182 LEU A CA 1
ATOM 1401 C C . LEU A 1 182 ? -7.776 0.471 17.207 1.00 96.44 182 LEU A C 1
ATOM 1403 O O . LEU A 1 182 ? -8.296 1.375 16.548 1.00 96.44 182 LEU A O 1
ATOM 1407 N N . PRO A 1 183 ? -8.112 0.278 18.500 1.00 95.00 183 PRO A N 1
ATOM 1408 C CA . PRO A 1 183 ? -9.149 1.069 19.162 1.00 95.00 183 PRO A CA 1
ATOM 1409 C C . PRO A 1 183 ? -8.809 2.555 19.305 1.00 95.00 183 PRO A C 1
ATOM 1411 O O . PRO A 1 183 ? -9.713 3.355 19.524 1.00 95.00 183 PRO A O 1
ATOM 1414 N N . THR A 1 184 ? -7.538 2.946 19.170 1.00 94.38 184 THR A N 1
ATOM 1415 C CA . THR A 1 184 ? -7.127 4.358 19.210 1.00 94.38 184 THR A CA 1
ATOM 1416 C C . THR A 1 184 ? -7.029 4.972 17.815 1.00 94.38 184 THR A C 1
ATOM 1418 O O . THR A 1 184 ? -7.451 6.110 17.617 1.00 94.38 184 THR A O 1
ATOM 1421 N N . PHE A 1 185 ? -6.529 4.227 16.828 1.00 95.44 185 PHE A N 1
ATOM 1422 C CA . PHE A 1 185 ? -6.324 4.747 15.474 1.00 95.44 185 PHE A CA 1
ATOM 1423 C C . PHE A 1 185 ? -7.569 4.702 14.590 1.00 95.44 185 PHE A C 1
ATOM 1425 O O . PHE A 1 185 ? -7.814 5.658 13.856 1.00 95.44 185 PHE A O 1
ATOM 1432 N N . VAL A 1 186 ? -8.367 3.631 14.645 1.00 96.06 186 VAL A N 1
ATOM 1433 C CA . VAL A 1 186 ? -9.529 3.491 13.752 1.00 96.06 186 VAL A CA 1
ATOM 1434 C C . VAL A 1 186 ? -10.566 4.593 14.002 1.00 96.06 186 VAL A C 1
ATOM 1436 O O . VAL A 1 186 ? -10.955 5.245 13.032 1.00 96.06 186 VAL A O 1
ATOM 1439 N N . PRO A 1 187 ? -10.970 4.900 15.254 1.00 94.69 187 PRO A N 1
ATOM 1440 C CA . PRO A 1 187 ? -11.909 5.994 15.499 1.00 94.69 187 PRO A CA 1
ATOM 1441 C C . PRO A 1 187 ? -11.362 7.362 15.086 1.00 94.69 187 PRO A C 1
ATOM 1443 O O . PRO A 1 187 ? -12.130 8.213 14.648 1.00 94.69 187 PRO A O 1
ATOM 1446 N N . ALA A 1 188 ? -10.044 7.569 15.183 1.00 94.56 188 ALA A N 1
ATOM 1447 C CA . ALA A 1 188 ? -9.411 8.838 14.836 1.00 94.56 188 ALA A CA 1
ATOM 1448 C C . ALA A 1 188 ? -9.466 9.163 13.337 1.00 94.56 188 ALA A C 1
ATOM 1450 O O . ALA A 1 188 ? -9.282 10.320 12.982 1.00 94.56 188 ALA A O 1
ATOM 1451 N N . VAL A 1 189 ? -9.691 8.174 12.468 1.00 94.88 189 VAL A N 1
ATOM 1452 C CA . VAL A 1 189 ? -9.821 8.382 11.015 1.00 94.88 189 VAL A CA 1
ATOM 1453 C C . VAL A 1 189 ? -11.206 8.024 10.474 1.00 94.88 189 VAL A C 1
ATOM 1455 O O . VAL A 1 189 ? -11.455 8.170 9.279 1.00 94.88 189 VAL A O 1
ATOM 1458 N N . ALA A 1 190 ? -12.110 7.534 11.327 1.00 92.88 190 ALA A N 1
ATOM 1459 C CA . ALA A 1 190 ? -13.438 7.077 10.924 1.00 92.88 190 ALA A CA 1
ATOM 1460 C C . ALA A 1 190 ? -14.289 8.206 10.319 1.00 92.88 190 ALA A C 1
ATOM 1462 O O . ALA A 1 190 ? -15.073 7.974 9.400 1.00 92.88 190 ALA A O 1
ATOM 1463 N N . ASP A 1 191 ? -14.104 9.436 10.802 1.00 92.25 191 ASP A N 1
ATOM 1464 C CA . ASP A 1 191 ? -14.807 10.631 10.333 1.00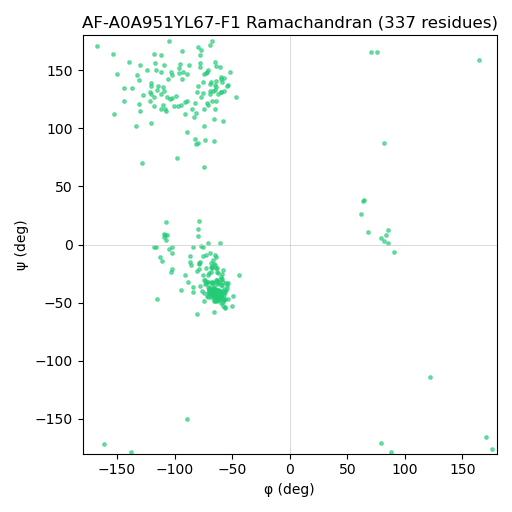 92.25 191 ASP A CA 1
ATOM 1465 C C . ASP A 1 191 ? -14.426 11.042 8.903 1.00 92.25 191 ASP A C 1
ATOM 1467 O O . ASP A 1 191 ? -15.174 11.771 8.256 1.00 92.25 191 ASP A O 1
ATOM 1471 N N . LEU A 1 192 ? -13.312 10.525 8.374 1.00 93.75 192 LEU A N 1
ATOM 1472 C CA . LEU A 1 192 ? -12.903 10.738 6.985 1.00 93.75 192 LEU A CA 1
ATOM 1473 C C . LEU A 1 192 ? -13.766 9.946 5.986 1.00 93.75 192 LEU A C 1
ATOM 1475 O O . LEU A 1 192 ? -13.631 10.132 4.779 1.00 93.75 192 LEU A O 1
ATOM 1479 N N . GLY A 1 193 ? -14.631 9.038 6.462 1.00 92.69 193 GLY A N 1
ATOM 1480 C CA . GLY A 1 193 ? -15.537 8.248 5.620 1.00 92.69 193 GLY A CA 1
ATOM 1481 C C . GLY A 1 193 ? -14.836 7.220 4.722 1.00 92.69 193 GLY A C 1
ATOM 1482 O O . GLY A 1 193 ? -15.463 6.644 3.830 1.00 92.69 193 GLY A O 1
ATOM 1483 N N . LEU A 1 194 ? -13.541 6.981 4.945 1.00 94.88 194 LEU A N 1
ATOM 1484 C CA . LEU A 1 194 ? -12.734 6.036 4.181 1.00 94.88 194 LEU A CA 1
ATOM 1485 C C . LEU A 1 194 ? -12.796 4.629 4.797 1.00 94.88 194 LEU A C 1
ATOM 1487 O O . LEU A 1 194 ? -12.866 4.486 6.020 1.00 94.88 194 LEU A O 1
ATOM 1491 N N . PRO A 1 195 ? -12.737 3.563 3.980 1.00 96.56 195 PRO A N 1
ATOM 1492 C CA . PRO A 1 195 ? -12.575 2.208 4.494 1.00 96.56 195 PRO A CA 1
ATOM 1493 C C . PRO A 1 195 ? -11.239 2.050 5.203 1.00 96.56 195 PRO A C 1
ATOM 1495 O O . PRO A 1 195 ? -10.255 2.700 4.845 1.00 96.56 195 PRO A O 1
ATOM 1498 N N . VAL A 1 196 ? -11.192 1.119 6.146 1.00 97.62 196 VAL A N 1
ATOM 1499 C CA . VAL A 1 196 ? -9.999 0.823 6.933 1.00 97.62 196 VAL A CA 1
ATOM 1500 C C . VAL A 1 196 ? -9.617 -0.638 6.754 1.00 97.62 196 VAL A C 1
ATOM 1502 O O . VAL A 1 196 ? -10.428 -1.526 6.992 1.00 97.62 196 VAL A O 1
ATOM 1505 N N . TYR A 1 197 ? -8.396 -0.912 6.310 1.00 98.12 197 TYR A N 1
ATOM 1506 C CA . TYR A 1 197 ? -7.930 -2.276 6.079 1.00 98.12 197 TYR A CA 1
ATOM 1507 C C . TYR A 1 197 ? -6.893 -2.662 7.133 1.00 98.12 197 TYR A C 1
ATOM 1509 O O . TYR A 1 197 ? -5.973 -1.896 7.413 1.00 98.12 197 TYR A O 1
ATOM 1517 N N . LEU A 1 198 ? -7.061 -3.845 7.724 1.00 98.00 198 LEU A N 1
ATOM 1518 C CA . LEU A 1 198 ? -6.213 -4.364 8.800 1.00 98.00 198 LEU A CA 1
ATOM 1519 C C . LEU A 1 198 ? -5.137 -5.296 8.242 1.00 98.00 198 LEU A C 1
ATOM 1521 O O . LEU A 1 198 ? -5.392 -6.012 7.274 1.00 98.00 198 LEU A O 1
ATOM 1525 N N . ILE A 1 199 ? -3.964 -5.332 8.873 1.00 97.19 199 ILE A N 1
ATOM 1526 C CA . ILE A 1 199 ? -2.832 -6.137 8.391 1.00 97.19 199 ILE A CA 1
ATOM 1527 C C . ILE A 1 199 ? -2.951 -7.611 8.778 1.00 97.19 199 ILE A C 1
ATOM 1529 O O . ILE A 1 199 ? -3.119 -7.972 9.946 1.00 97.19 199 ILE A O 1
ATOM 1533 N N . PHE A 1 200 ? -2.755 -8.474 7.790 1.00 98.00 200 PHE A N 1
ATOM 1534 C CA . PHE A 1 200 ? -2.625 -9.916 7.938 1.00 98.00 200 PHE A CA 1
ATOM 1535 C C . PHE A 1 200 ? -1.230 -10.369 7.511 1.00 98.00 200 PHE A C 1
ATOM 1537 O O . PHE A 1 200 ? -0.571 -9.771 6.656 1.00 98.00 200 PHE A O 1
ATOM 1544 N N . ALA A 1 201 ? -0.770 -11.443 8.138 1.00 96.00 201 ALA A N 1
ATOM 1545 C CA . ALA A 1 201 ? 0.539 -12.024 7.923 1.00 96.00 201 ALA A CA 1
ATOM 1546 C C . ALA A 1 201 ? 0.480 -13.146 6.867 1.00 96.00 201 ALA A C 1
ATOM 1548 O O . ALA A 1 201 ? -0.463 -13.943 6.880 1.00 96.00 201 ALA A O 1
ATOM 1549 N N . PRO A 1 202 ? 1.496 -13.280 5.993 1.00 93.06 202 PRO A N 1
ATOM 1550 C CA . PRO A 1 202 ? 1.572 -14.399 5.060 1.00 93.06 202 PRO A CA 1
ATOM 1551 C C . PRO A 1 202 ? 1.827 -15.715 5.805 1.00 93.06 202 PRO A C 1
ATOM 1553 O O . PRO A 1 202 ? 2.639 -15.764 6.739 1.00 93.06 202 PRO A O 1
ATOM 1556 N N . THR A 1 203 ? 1.174 -16.794 5.378 1.00 86.94 203 THR A N 1
ATOM 1557 C CA . THR A 1 203 ? 1.245 -18.091 6.069 1.00 86.94 203 THR A CA 1
ATOM 1558 C C . THR A 1 203 ? 2.544 -18.848 5.767 1.00 86.94 203 THR A C 1
ATOM 1560 O O . THR A 1 203 ? 3.170 -18.654 4.723 1.00 86.94 203 THR A O 1
ATOM 1563 N N . GLY A 1 204 ? 2.938 -19.752 6.670 1.00 81.12 204 GLY A N 1
ATOM 1564 C CA . GLY A 1 204 ? 4.100 -20.634 6.499 1.00 81.12 204 GLY A CA 1
ATOM 1565 C C . GLY A 1 204 ? 5.444 -20.059 6.975 1.00 81.12 204 GLY A C 1
ATOM 1566 O O . GLY A 1 204 ? 5.544 -18.949 7.502 1.00 81.12 204 GLY A O 1
ATOM 1567 N N . GLY A 1 205 ? 6.506 -20.854 6.799 1.00 81.19 205 GLY A N 1
ATOM 1568 C CA . GLY A 1 205 ? 7.864 -20.536 7.258 1.00 81.19 205 GLY A CA 1
ATOM 1569 C C . GLY A 1 205 ? 8.095 -20.782 8.756 1.00 81.19 205 GLY A C 1
ATOM 1570 O O . GLY A 1 205 ? 7.264 -21.367 9.446 1.00 81.19 205 GLY A O 1
ATOM 1571 N N . ALA A 1 206 ? 9.246 -20.329 9.264 1.00 82.12 206 ALA A N 1
ATOM 1572 C CA . ALA A 1 206 ? 9.691 -20.603 10.637 1.00 82.12 206 ALA A CA 1
ATOM 1573 C C . ALA A 1 206 ? 8.778 -20.014 11.733 1.00 82.12 206 ALA A C 1
ATOM 1575 O O . ALA A 1 206 ? 8.755 -20.524 12.848 1.00 82.12 206 ALA A O 1
ATOM 1576 N N . ASP A 1 207 ? 8.008 -18.969 11.411 1.00 86.88 207 ASP A N 1
ATOM 1577 C CA . ASP A 1 207 ? 7.118 -18.266 12.346 1.00 86.88 207 ASP A CA 1
ATOM 1578 C C . ASP A 1 207 ? 5.624 -18.558 12.094 1.00 86.88 207 ASP A C 1
ATOM 1580 O O . ASP A 1 207 ? 4.774 -17.782 12.535 1.00 86.88 207 ASP A O 1
ATOM 1584 N N . ALA A 1 208 ? 5.287 -19.646 11.386 1.00 89.06 208 ALA A N 1
ATOM 1585 C CA . ALA A 1 208 ? 3.915 -19.946 10.954 1.00 89.06 208 ALA A CA 1
ATOM 1586 C C . ALA A 1 208 ? 2.891 -19.854 12.097 1.00 89.06 208 ALA A C 1
ATOM 1588 O O . ALA A 1 208 ? 1.968 -19.054 12.017 1.00 89.06 208 ALA A O 1
ATOM 1589 N N . ALA A 1 209 ? 3.126 -20.544 13.219 1.00 91.62 209 ALA A N 1
ATOM 1590 C CA . ALA A 1 209 ? 2.200 -20.543 14.355 1.00 91.62 209 ALA A CA 1
ATOM 1591 C C . ALA A 1 209 ? 1.940 -19.140 14.942 1.00 91.62 209 ALA A C 1
ATOM 1593 O O . ALA A 1 209 ? 0.829 -18.835 15.370 1.00 91.62 209 ALA A O 1
ATOM 1594 N N . TYR A 1 210 ? 2.951 -18.262 14.955 1.00 93.06 210 TYR A N 1
ATOM 1595 C CA . TYR A 1 210 ? 2.776 -16.882 15.417 1.00 93.06 210 TYR A CA 1
ATOM 1596 C C . TYR A 1 210 ? 1.931 -16.064 14.431 1.00 93.06 210 TYR A C 1
ATOM 1598 O O . TYR A 1 210 ? 1.071 -15.293 14.851 1.00 93.06 210 TYR A O 1
ATOM 1606 N N . ARG A 1 211 ? 2.153 -16.246 13.125 1.00 94.31 211 ARG A N 1
ATOM 1607 C CA . ARG A 1 211 ? 1.404 -15.556 12.065 1.00 94.31 211 ARG A CA 1
ATOM 1608 C C . ARG A 1 211 ? -0.033 -16.053 11.945 1.00 94.31 211 ARG A C 1
ATOM 1610 O O . ARG A 1 211 ? -0.930 -15.245 11.745 1.00 94.31 211 ARG A O 1
ATOM 1617 N N . ASP A 1 212 ? -0.261 -17.345 12.139 1.00 94.31 212 ASP A N 1
ATOM 1618 C CA . ASP A 1 212 ? -1.605 -17.919 12.175 1.00 94.31 212 ASP A CA 1
ATOM 1619 C C . ASP A 1 212 ? -2.382 -17.342 13.364 1.00 94.31 212 ASP A C 1
ATOM 1621 O O . ASP A 1 212 ? -3.485 -16.827 13.192 1.00 94.31 212 ASP A O 1
ATOM 1625 N N . ARG A 1 213 ? -1.751 -17.273 14.547 1.00 94.62 213 ARG A N 1
ATOM 1626 C CA . ARG A 1 213 ? -2.349 -16.623 15.720 1.00 94.62 213 ARG A CA 1
ATOM 1627 C C . ARG A 1 213 ? -2.623 -15.133 15.496 1.00 94.62 213 ARG A C 1
ATOM 1629 O O . ARG A 1 213 ? -3.651 -14.629 15.950 1.00 94.62 213 ARG A O 1
ATOM 1636 N N . TRP A 1 214 ? -1.716 -14.422 14.822 1.00 97.44 214 TRP A N 1
ATOM 1637 C CA . TRP A 1 214 ? -1.942 -13.038 14.395 1.00 97.44 214 TRP A CA 1
ATOM 1638 C C . TRP A 1 214 ? -3.208 -12.932 13.541 1.00 97.44 214 TRP A C 1
ATOM 1640 O O . TRP A 1 214 ? -4.117 -12.182 13.889 1.00 97.44 214 TRP A O 1
ATOM 1650 N N . ASN A 1 215 ? -3.302 -13.736 12.481 1.00 97.69 215 ASN A N 1
ATOM 1651 C CA . ASN A 1 215 ? -4.422 -13.722 11.544 1.00 97.69 215 ASN A CA 1
ATOM 1652 C C . ASN A 1 215 ? -5.757 -14.056 12.219 1.00 97.69 215 ASN A C 1
ATOM 1654 O O . ASN A 1 215 ? -6.736 -13.354 11.991 1.00 97.69 215 ASN A O 1
ATOM 1658 N N . GLU A 1 216 ? -5.799 -15.063 13.093 1.00 96.88 216 GLU A N 1
ATOM 1659 C CA . GLU A 1 216 ? -6.999 -15.399 13.874 1.00 96.88 216 GLU A CA 1
ATOM 1660 C C . GLU A 1 216 ? -7.465 -14.229 14.750 1.00 96.88 216 GLU A C 1
ATOM 1662 O O . GLU A 1 216 ? -8.656 -13.921 14.813 1.00 96.88 216 GLU A O 1
ATOM 1667 N N . THR A 1 217 ? -6.521 -13.557 15.413 1.00 97.25 217 THR A N 1
ATOM 1668 C CA . THR A 1 217 ? -6.821 -12.459 16.343 1.00 97.25 217 THR A CA 1
ATOM 1669 C C . THR A 1 217 ? -7.353 -11.240 15.583 1.00 97.25 217 THR A C 1
ATOM 1671 O O . THR A 1 217 ? -8.356 -10.649 15.983 1.00 97.25 217 THR A O 1
ATOM 1674 N N . VAL A 1 218 ? -6.732 -10.891 14.451 1.00 97.50 218 VAL A N 1
ATOM 1675 C CA . VAL A 1 218 ? -7.168 -9.767 13.606 1.00 97.50 218 VAL A CA 1
ATOM 1676 C C . VAL A 1 218 ? -8.489 -10.074 12.894 1.00 97.50 218 VAL A C 1
ATOM 1678 O O . VAL A 1 218 ? -9.349 -9.198 12.819 1.00 97.50 218 VAL A O 1
ATOM 1681 N N . ALA A 1 219 ? -8.711 -11.309 12.431 1.00 96.94 219 ALA A N 1
ATOM 1682 C CA . ALA A 1 219 ? -9.987 -11.718 11.837 1.00 96.94 219 ALA A CA 1
ATOM 1683 C C . ALA A 1 219 ? -11.148 -11.600 12.838 1.00 96.94 219 ALA A C 1
ATOM 1685 O O . ALA A 1 219 ? -12.207 -11.073 12.494 1.00 96.94 219 ALA A O 1
ATOM 1686 N N . ALA A 1 220 ? -10.935 -12.016 14.092 1.00 95.19 220 ALA A N 1
ATOM 1687 C CA . ALA A 1 220 ? -11.926 -11.857 15.154 1.00 95.19 220 ALA A CA 1
ATOM 1688 C C . ALA A 1 220 ? -12.241 -10.376 15.436 1.00 95.19 220 ALA A C 1
ATOM 1690 O O . ALA A 1 220 ? -13.408 -10.014 15.589 1.00 95.19 220 ALA A O 1
ATOM 1691 N N . ALA A 1 221 ? -11.223 -9.506 15.441 1.00 92.62 221 ALA A N 1
ATOM 1692 C CA . ALA A 1 221 ? -11.405 -8.061 15.588 1.00 92.62 221 ALA A CA 1
ATOM 1693 C C . ALA A 1 221 ? -12.221 -7.459 14.436 1.00 92.62 221 ALA A C 1
ATOM 1695 O O . ALA A 1 221 ? -13.139 -6.671 14.659 1.00 92.62 221 ALA A O 1
ATOM 1696 N N . LEU A 1 222 ? -11.918 -7.869 13.201 1.00 92.00 222 LEU A N 1
ATOM 1697 C CA . LEU A 1 222 ? -12.627 -7.420 12.007 1.00 92.00 222 LEU A CA 1
ATOM 1698 C C . LEU A 1 222 ? -14.109 -7.819 12.055 1.00 92.00 222 LEU A C 1
ATOM 1700 O O . LEU A 1 222 ? -14.970 -7.003 11.736 1.00 92.00 222 LEU A O 1
ATOM 1704 N N . ALA A 1 223 ? -14.413 -9.038 12.510 1.00 88.38 223 ALA A N 1
ATOM 1705 C CA . ALA A 1 223 ? -15.785 -9.507 12.700 1.00 88.38 223 ALA A CA 1
ATOM 1706 C C . ALA A 1 223 ? -16.534 -8.753 13.817 1.00 88.38 223 ALA A C 1
ATOM 1708 O O . ALA A 1 223 ? -17.742 -8.551 13.708 1.00 88.38 223 ALA A O 1
ATOM 1709 N N . GLY A 1 224 ? -15.828 -8.321 14.869 1.00 85.88 224 GLY A N 1
ATOM 1710 C CA . GLY A 1 224 ? -16.385 -7.483 15.939 1.00 85.88 224 GLY A CA 1
ATOM 1711 C C . GLY A 1 224 ? -16.694 -6.045 15.503 1.00 85.88 224 GLY A C 1
ATOM 1712 O O . GLY A 1 224 ? -17.604 -5.421 16.048 1.00 85.88 224 GLY A O 1
ATOM 1713 N N . GLY A 1 225 ? -15.987 -5.546 14.485 1.00 85.06 225 GLY A N 1
ATOM 1714 C CA . GLY A 1 225 ? -16.195 -4.228 13.892 1.00 85.06 225 GLY A CA 1
ATOM 1715 C C . GLY A 1 225 ? -15.650 -3.063 14.730 1.00 85.06 225 GLY A C 1
ATOM 1716 O O . GLY A 1 225 ? -15.358 -3.188 15.915 1.00 85.06 225 GLY A O 1
ATOM 1717 N N . PHE A 1 226 ? -15.542 -1.889 14.100 1.00 86.19 226 PHE A N 1
ATOM 1718 C CA . PHE A 1 226 ? -15.085 -0.644 14.735 1.00 86.19 226 PHE A CA 1
ATOM 1719 C C . PHE A 1 226 ? -16.082 0.493 14.473 1.00 86.19 226 PHE A C 1
ATOM 1721 O O . PHE A 1 226 ? -15.815 1.403 13.695 1.00 86.19 226 PHE A O 1
ATOM 1728 N N . GLY A 1 227 ? -17.272 0.426 15.080 1.00 76.00 227 GLY A N 1
ATOM 1729 C CA . GLY A 1 227 ? -18.220 1.551 15.068 1.00 76.00 227 GLY A CA 1
ATOM 1730 C C . GLY A 1 227 ? -18.765 1.936 13.685 1.00 76.00 227 GLY A C 1
ATOM 1731 O O . GLY A 1 227 ? -18.918 3.117 13.397 1.00 76.00 227 GLY A O 1
ATOM 1732 N N . GLY A 1 228 ? -19.047 0.956 12.820 1.00 80.12 228 GLY A N 1
ATOM 1733 C CA . GLY A 1 228 ? -19.634 1.194 11.491 1.00 80.12 228 GLY A CA 1
ATOM 1734 C C . GLY A 1 228 ? -18.629 1.520 10.380 1.00 80.12 228 GLY A C 1
ATOM 1735 O O . GLY A 1 228 ? -19.035 1.704 9.234 1.00 80.12 228 GLY A O 1
ATOM 1736 N N . VAL A 1 229 ? -17.327 1.540 10.681 1.00 91.06 229 VAL A N 1
ATOM 1737 C CA . VAL A 1 229 ? -16.274 1.648 9.662 1.00 91.06 229 VAL A CA 1
ATOM 1738 C C . VAL A 1 229 ? -16.284 0.406 8.768 1.00 91.06 229 VAL A C 1
ATOM 1740 O O . VAL A 1 229 ? -16.313 -0.726 9.255 1.00 91.06 229 VAL A O 1
ATOM 1743 N N . ARG A 1 230 ? -16.231 0.607 7.446 1.00 93.31 230 ARG A N 1
ATOM 1744 C CA . ARG A 1 230 ? -16.072 -0.491 6.484 1.00 93.31 230 ARG A CA 1
ATOM 1745 C C . ARG A 1 230 ? -14.657 -1.053 6.586 1.00 93.31 230 ARG A C 1
ATOM 1747 O O . ARG A 1 230 ? -13.698 -0.326 6.330 1.00 93.31 230 ARG A O 1
ATOM 1754 N N . LEU A 1 231 ? -14.549 -2.341 6.905 1.00 95.50 231 LEU A N 1
ATOM 1755 C CA . LEU A 1 231 ? -13.267 -3.010 7.108 1.00 95.50 231 LEU A CA 1
ATOM 1756 C C . LEU A 1 231 ? -12.850 -3.885 5.921 1.00 95.50 231 LEU A C 1
ATOM 1758 O O . LEU A 1 231 ? -13.692 -4.479 5.245 1.00 95.50 231 LEU A O 1
ATOM 1762 N N . GLY A 1 232 ? -11.541 -3.978 5.706 1.00 97.12 232 GLY A N 1
ATOM 1763 C CA . GLY A 1 232 ? -10.895 -4.873 4.744 1.00 97.12 232 GLY A CA 1
ATOM 1764 C C . GLY A 1 232 ? -9.637 -5.521 5.321 1.00 97.12 232 GLY A C 1
ATOM 1765 O O . GLY A 1 232 ? -9.276 -5.289 6.477 1.00 97.12 232 GLY A O 1
ATOM 1766 N N . ALA A 1 233 ? -8.959 -6.325 4.511 1.00 98.06 233 ALA A N 1
ATOM 1767 C CA . ALA A 1 233 ? -7.716 -6.994 4.884 1.00 98.06 233 ALA A CA 1
ATOM 1768 C C . ALA A 1 233 ? -6.576 -6.594 3.944 1.00 98.06 233 ALA A C 1
ATOM 1770 O O . ALA A 1 233 ? -6.770 -6.545 2.730 1.00 98.06 233 ALA A O 1
ATOM 1771 N N . THR A 1 234 ? -5.380 -6.358 4.480 1.00 98.25 234 THR A N 1
ATOM 1772 C CA . THR A 1 234 ? -4.147 -6.256 3.692 1.00 98.25 234 THR A CA 1
ATOM 1773 C C . THR A 1 234 ? -3.212 -7.424 3.974 1.00 98.25 234 THR A C 1
ATOM 1775 O O . THR A 1 234 ? -3.184 -7.960 5.080 1.00 98.25 234 THR A O 1
ATOM 1778 N N . VAL A 1 235 ? -2.437 -7.844 2.976 1.00 97.81 235 VAL A N 1
ATOM 1779 C CA . VAL A 1 235 ? -1.398 -8.872 3.134 1.00 97.81 235 VAL A CA 1
ATOM 1780 C C . VAL A 1 235 ? -0.256 -8.629 2.152 1.00 97.81 235 VAL A C 1
ATOM 1782 O O . VAL A 1 235 ? -0.473 -8.156 1.038 1.00 97.81 235 VAL A O 1
ATOM 1785 N N . HIS A 1 236 ? 0.972 -8.959 2.546 1.00 96.25 236 HIS A N 1
ATOM 1786 C CA . HIS A 1 236 ? 2.142 -8.864 1.674 1.00 96.25 236 HIS A CA 1
ATOM 1787 C C . HIS A 1 236 ? 2.595 -10.250 1.225 1.00 96.25 236 HIS A C 1
ATOM 1789 O O . HIS A 1 236 ? 2.849 -11.129 2.051 1.00 96.25 236 HIS A O 1
ATOM 1795 N N . LEU A 1 237 ? 2.728 -10.444 -0.086 1.00 95.75 237 LEU A N 1
ATOM 1796 C CA . LEU A 1 237 ? 2.996 -11.743 -0.695 1.00 95.75 237 LEU A CA 1
ATOM 1797 C C . LEU A 1 237 ? 4.299 -11.710 -1.492 1.00 95.75 237 LEU A C 1
ATOM 1799 O O . LEU A 1 237 ? 4.375 -11.188 -2.600 1.00 95.75 237 LEU A O 1
ATOM 1803 N N . TYR A 1 238 ? 5.341 -12.303 -0.915 1.00 93.81 238 TYR A N 1
ATOM 1804 C CA . TYR A 1 238 ? 6.666 -12.359 -1.521 1.00 93.81 238 TYR A CA 1
ATOM 1805 C C . TYR A 1 238 ? 7.095 -13.798 -1.795 1.00 93.81 238 TYR A C 1
ATOM 1807 O O . TYR A 1 238 ? 7.272 -14.577 -0.855 1.00 93.81 238 TYR A O 1
ATOM 1815 N N . ALA A 1 239 ? 7.348 -14.132 -3.062 1.00 91.69 239 ALA A N 1
ATOM 1816 C CA . ALA A 1 239 ? 8.034 -15.372 -3.421 1.00 91.69 239 ALA A CA 1
ATOM 1817 C C . ALA A 1 239 ? 9.508 -15.299 -2.994 1.00 91.69 239 ALA A C 1
ATOM 1819 O O . ALA A 1 239 ? 10.185 -14.297 -3.236 1.00 91.69 239 ALA A O 1
ATOM 1820 N N . ARG A 1 240 ? 10.009 -16.346 -2.332 1.00 87.81 240 ARG A N 1
ATOM 1821 C CA . ARG A 1 240 ? 11.359 -16.400 -1.752 1.00 87.81 240 ARG A CA 1
ATOM 1822 C C . ARG A 1 240 ? 12.071 -17.677 -2.176 1.00 87.81 240 ARG A C 1
ATOM 1824 O O . ARG A 1 240 ? 11.431 -18.687 -2.449 1.00 87.81 240 ARG A O 1
ATOM 1831 N N . GLU A 1 241 ? 13.395 -17.612 -2.178 1.00 80.44 241 GLU A N 1
ATOM 1832 C CA . GLU A 1 241 ? 14.265 -18.743 -2.491 1.00 80.44 241 GLU A CA 1
ATOM 1833 C C . GLU A 1 241 ? 14.020 -19.928 -1.543 1.00 80.44 241 GLU A C 1
ATOM 1835 O O . GLU A 1 241 ? 13.850 -19.746 -0.334 1.00 80.44 241 GLU A O 1
ATOM 1840 N N . GLY A 1 242 ? 14.035 -21.145 -2.090 1.00 68.44 242 GLY A N 1
ATOM 1841 C CA . GLY A 1 242 ? 14.052 -22.382 -1.303 1.00 68.44 242 GLY A CA 1
ATOM 1842 C C . GLY A 1 242 ? 12.710 -22.836 -0.718 1.00 68.44 242 GLY A C 1
ATOM 1843 O O . GLY A 1 242 ? 12.688 -23.831 0.003 1.00 68.44 242 GLY A O 1
ATOM 1844 N N . ALA A 1 243 ? 11.594 -22.167 -1.029 1.00 71.81 243 ALA A N 1
ATOM 1845 C CA . ALA A 1 243 ? 10.259 -22.605 -0.621 1.00 71.81 243 ALA A CA 1
ATOM 1846 C C . ALA A 1 243 ? 9.245 -22.464 -1.762 1.00 71.81 243 ALA A C 1
ATOM 1848 O O . ALA A 1 243 ? 9.180 -21.430 -2.428 1.00 71.81 243 ALA A O 1
ATOM 1849 N N . ALA A 1 244 ? 8.417 -23.494 -1.965 1.00 82.50 244 ALA A N 1
ATOM 1850 C CA . ALA A 1 244 ? 7.249 -23.369 -2.827 1.00 82.50 244 ALA A CA 1
ATOM 1851 C C . ALA A 1 244 ? 6.304 -22.312 -2.237 1.00 82.50 244 ALA A C 1
ATOM 1853 O O . ALA A 1 244 ? 5.991 -22.350 -1.046 1.00 82.50 244 ALA A O 1
ATOM 1854 N N . PHE A 1 245 ? 5.872 -21.361 -3.064 1.00 90.31 245 PHE A N 1
ATOM 1855 C CA . PHE A 1 245 ? 4.936 -20.335 -2.626 1.00 90.31 245 PHE A CA 1
ATOM 1856 C C . PHE A 1 245 ? 3.524 -20.919 -2.509 1.00 90.31 245 PHE A C 1
ATOM 1858 O O . PHE A 1 245 ? 3.024 -21.559 -3.434 1.00 90.31 245 PHE A O 1
ATOM 1865 N N . ASP A 1 246 ? 2.883 -20.674 -1.374 1.00 92.56 246 ASP A N 1
ATOM 1866 C CA . ASP A 1 246 ? 1.533 -21.138 -1.071 1.00 92.56 246 ASP A CA 1
ATOM 1867 C C . ASP A 1 246 ? 0.505 -20.105 -1.544 1.00 92.56 246 ASP A C 1
ATOM 1869 O O . ASP A 1 246 ? 0.259 -19.107 -0.870 1.00 92.56 246 ASP A O 1
ATOM 1873 N N . TYR A 1 247 ? -0.061 -20.300 -2.733 1.00 93.94 247 TYR A N 1
ATOM 1874 C CA . TYR A 1 247 ? -1.048 -19.368 -3.290 1.00 93.94 247 TYR A CA 1
ATOM 1875 C C . TYR A 1 247 ? -2.434 -19.499 -2.635 1.00 93.94 247 TYR A C 1
ATOM 1877 O O . TYR A 1 247 ? -3.145 -18.501 -2.510 1.00 93.94 247 TYR A O 1
ATOM 1885 N N . ASP A 1 248 ? -2.759 -20.678 -2.093 1.00 94.69 248 ASP A N 1
ATOM 1886 C CA . ASP A 1 248 ? -4.034 -20.968 -1.421 1.00 94.69 248 ASP A CA 1
ATOM 1887 C C . ASP A 1 248 ? -4.180 -20.215 -0.081 1.00 94.69 248 ASP A C 1
ATOM 1889 O O . ASP A 1 248 ? -5.248 -20.218 0.538 1.00 94.69 248 ASP A O 1
ATOM 1893 N N . GLN A 1 249 ? -3.125 -19.537 0.390 1.00 95.25 249 GLN A N 1
ATOM 1894 C CA . GLN A 1 249 ? -3.180 -18.712 1.600 1.00 95.25 249 GLN A CA 1
ATOM 1895 C C . GLN A 1 249 ? -4.212 -17.585 1.519 1.00 95.25 249 GLN A C 1
ATOM 1897 O O . GLN A 1 249 ? -4.790 -17.221 2.541 1.00 95.25 249 GLN A O 1
ATOM 1902 N N . LEU A 1 250 ? -4.489 -17.068 0.318 1.00 96.44 250 LEU A N 1
ATOM 1903 C CA . LEU A 1 250 ? -5.530 -16.062 0.114 1.00 96.44 250 LEU A CA 1
ATOM 1904 C C . LEU A 1 250 ? -6.935 -16.645 0.290 1.00 96.44 250 LEU A C 1
ATOM 1906 O O . LEU A 1 250 ? -7.788 -15.993 0.890 1.00 96.44 250 LEU A O 1
ATOM 1910 N N . ASP A 1 251 ? -7.171 -17.878 -0.159 1.00 96.38 251 ASP A N 1
ATOM 1911 C CA . ASP A 1 251 ? -8.459 -18.552 0.029 1.00 96.38 251 ASP A CA 1
ATOM 1912 C C . ASP A 1 251 ? -8.699 -18.894 1.497 1.00 96.38 251 ASP A C 1
ATOM 1914 O O . ASP A 1 251 ? -9.801 -18.689 2.012 1.00 96.38 251 ASP A O 1
ATOM 1918 N N . ARG A 1 252 ? -7.655 -19.349 2.202 1.00 96.06 252 ARG A N 1
ATOM 1919 C CA . ARG A 1 252 ? -7.728 -19.601 3.647 1.00 96.06 252 ARG A CA 1
ATOM 1920 C C . ARG A 1 252 ? -7.956 -18.317 4.431 1.00 96.06 252 ARG A C 1
ATOM 1922 O O . ARG A 1 252 ? -8.836 -18.301 5.283 1.00 96.06 252 ARG A O 1
ATOM 1929 N N . LEU A 1 253 ? -7.232 -17.239 4.115 1.00 96.56 253 LEU A N 1
ATOM 1930 C CA . LEU A 1 253 ? -7.487 -15.930 4.717 1.00 96.56 253 LEU A CA 1
ATOM 1931 C C . LEU A 1 253 ? -8.942 -15.517 4.484 1.00 96.56 253 LEU A C 1
ATOM 1933 O O . LEU A 1 253 ? -9.637 -15.157 5.424 1.00 96.56 253 LEU A O 1
ATOM 1937 N N . ARG A 1 254 ? -9.448 -15.647 3.258 1.00 96.44 254 ARG A N 1
ATOM 1938 C CA . ARG A 1 254 ? -10.829 -15.278 2.947 1.00 96.44 254 ARG A CA 1
ATOM 1939 C C . ARG A 1 254 ? -11.869 -16.114 3.683 1.00 96.44 254 ARG A C 1
ATOM 1941 O O . ARG A 1 254 ? -12.914 -15.580 4.027 1.00 96.44 254 ARG A O 1
ATOM 1948 N N . ALA A 1 255 ? -11.591 -17.391 3.932 1.00 96.25 255 ALA A N 1
ATOM 1949 C CA . ALA A 1 255 ? -12.455 -18.248 4.738 1.00 96.25 255 ALA A CA 1
ATOM 1950 C C . ALA A 1 255 ? -12.488 -17.841 6.225 1.00 96.25 255 ALA A C 1
ATOM 1952 O O . ALA A 1 255 ? -13.466 -18.141 6.905 1.00 96.25 255 ALA A O 1
ATOM 1953 N N . LEU A 1 256 ? -11.449 -17.158 6.724 1.00 95.44 256 LEU A N 1
ATOM 1954 C CA . LEU A 1 256 ? -11.410 -16.599 8.082 1.00 95.44 256 LEU A CA 1
ATOM 1955 C C . LEU A 1 256 ? -12.152 -15.260 8.202 1.00 95.44 256 LEU A C 1
ATOM 1957 O O . LEU A 1 256 ? -12.540 -14.873 9.302 1.00 95.44 256 LEU A O 1
ATOM 1961 N N . LEU A 1 257 ? -12.317 -14.535 7.095 1.00 96.12 257 LEU A N 1
ATOM 1962 C CA . LEU A 1 257 ? -12.928 -13.210 7.079 1.00 96.12 257 LEU A CA 1
ATOM 1963 C C . LEU A 1 257 ? -14.459 -13.287 6.938 1.00 96.12 257 LEU A C 1
ATOM 1965 O O . LEU A 1 257 ? -14.986 -14.234 6.346 1.00 96.12 257 LEU A O 1
ATOM 1969 N N . PRO A 1 258 ? -15.198 -12.270 7.417 1.00 94.19 258 PRO A N 1
ATOM 1970 C CA . PRO A 1 258 ? -16.605 -12.101 7.085 1.00 94.19 258 PRO A CA 1
ATOM 1971 C C . PRO A 1 258 ? -16.853 -12.133 5.570 1.00 94.19 258 PRO A C 1
ATOM 1973 O O . PRO A 1 258 ? -16.024 -11.727 4.750 1.00 94.19 258 PRO A O 1
ATOM 1976 N N . ALA A 1 259 ? -18.029 -12.621 5.180 1.00 92.38 259 ALA A N 1
ATOM 1977 C CA . ALA A 1 259 ? -18.385 -12.730 3.773 1.00 92.38 259 ALA A CA 1
ATOM 1978 C C . ALA A 1 259 ? -18.358 -11.355 3.083 1.00 92.38 259 ALA A C 1
ATOM 1980 O O . ALA A 1 259 ? -18.939 -10.388 3.570 1.00 92.38 259 ALA A O 1
ATOM 1981 N N . GLY A 1 260 ? -17.702 -11.285 1.923 1.00 90.50 260 GLY A N 1
ATOM 1982 C CA . GLY A 1 260 ? -17.592 -10.054 1.137 1.00 90.50 260 GLY A CA 1
ATOM 1983 C C . GLY A 1 260 ? -16.498 -9.089 1.599 1.00 90.50 260 GLY A C 1
ATOM 1984 O O . GLY A 1 260 ? -16.365 -8.029 0.994 1.00 90.50 260 GLY A O 1
ATOM 1985 N N . THR A 1 261 ? -15.696 -9.434 2.615 1.00 95.19 261 THR A N 1
ATOM 1986 C CA . THR A 1 261 ? -14.537 -8.619 2.997 1.00 95.19 261 THR A CA 1
ATOM 1987 C C . THR A 1 261 ? -13.506 -8.579 1.854 1.00 95.19 261 THR A C 1
ATOM 1989 O O . THR A 1 261 ? -13.047 -9.641 1.414 1.00 95.19 261 THR A O 1
ATOM 1992 N N . PRO A 1 262 ? -13.137 -7.381 1.365 1.00 95.69 262 PRO A N 1
ATOM 1993 C CA . PRO A 1 262 ? -12.118 -7.224 0.333 1.00 95.69 262 PRO A CA 1
ATOM 1994 C C . PRO A 1 262 ? -10.715 -7.485 0.890 1.00 95.69 262 PRO A C 1
ATOM 1996 O O . PRO A 1 262 ? -10.420 -7.181 2.051 1.00 95.69 262 PRO A O 1
ATOM 1999 N N . ILE A 1 263 ? -9.845 -8.025 0.039 1.00 97.75 263 ILE A N 1
ATOM 2000 C CA . ILE A 1 263 ? -8.434 -8.276 0.333 1.00 97.75 263 ILE A CA 1
ATOM 2001 C C . ILE A 1 263 ? -7.575 -7.444 -0.619 1.00 97.75 263 ILE A C 1
ATOM 2003 O O . ILE A 1 263 ? -7.707 -7.526 -1.837 1.00 97.75 263 ILE A O 1
ATOM 2007 N N . ALA A 1 264 ? -6.650 -6.669 -0.069 1.00 97.94 264 ALA A N 1
ATOM 2008 C CA . ALA A 1 264 ? -5.627 -5.971 -0.828 1.00 97.94 264 ALA A CA 1
ATOM 2009 C C . ALA A 1 264 ? -4.262 -6.627 -0.591 1.00 97.94 264 ALA A C 1
ATOM 2011 O O . ALA A 1 264 ? -3.723 -6.610 0.515 1.00 97.94 264 ALA A O 1
ATOM 2012 N N . VAL A 1 265 ? -3.666 -7.177 -1.645 1.00 98.06 265 VAL A N 1
ATOM 2013 C CA . VAL A 1 265 ? -2.254 -7.556 -1.634 1.00 98.06 265 VAL A CA 1
ATOM 2014 C C . VAL A 1 265 ? -1.438 -6.286 -1.861 1.00 98.06 265 VAL A C 1
ATOM 2016 O O . VAL A 1 265 ? -1.162 -5.913 -3.000 1.00 98.06 265 VAL A O 1
ATOM 2019 N N . THR A 1 266 ? -1.123 -5.566 -0.784 1.00 96.44 266 THR A N 1
ATOM 2020 C CA . THR A 1 266 ? -0.562 -4.204 -0.843 1.00 96.44 266 THR A CA 1
ATOM 2021 C C . THR A 1 266 ? 0.923 -4.162 -1.186 1.00 96.44 266 THR A C 1
ATOM 2023 O O . THR A 1 266 ? 1.414 -3.127 -1.637 1.00 96.44 266 THR A O 1
ATOM 2026 N N . GLU A 1 267 ? 1.619 -5.294 -1.087 1.00 95.44 267 GLU A N 1
ATOM 2027 C CA . GLU A 1 267 ? 2.945 -5.501 -1.664 1.00 95.44 267 GLU A CA 1
ATOM 2028 C C . GLU A 1 267 ? 3.080 -6.942 -2.176 1.00 95.44 267 GLU A C 1
ATOM 2030 O O . GLU A 1 267 ? 2.922 -7.900 -1.416 1.00 95.44 267 GLU A O 1
ATOM 2035 N N . ALA A 1 268 ? 3.412 -7.105 -3.459 1.00 95.88 268 ALA A N 1
ATOM 2036 C CA . ALA A 1 268 ? 3.766 -8.394 -4.038 1.00 95.88 268 ALA A CA 1
ATOM 2037 C C . ALA A 1 268 ? 5.038 -8.335 -4.886 1.00 95.88 268 ALA A C 1
ATOM 2039 O O . ALA A 1 268 ? 5.298 -7.361 -5.605 1.00 95.88 268 ALA A O 1
ATOM 2040 N N . GLY A 1 269 ? 5.818 -9.416 -4.873 1.00 94.25 269 GLY A N 1
ATOM 2041 C CA . GLY A 1 269 ? 7.033 -9.505 -5.680 1.00 94.25 269 GLY A CA 1
ATOM 2042 C C . GLY A 1 269 ? 7.849 -10.774 -5.464 1.00 94.25 269 GLY A C 1
ATOM 2043 O O . GLY A 1 269 ? 7.477 -11.672 -4.713 1.00 94.25 269 GLY A O 1
ATOM 2044 N N . VAL A 1 270 ? 9.000 -10.832 -6.129 1.00 93.44 270 VAL A N 1
ATOM 2045 C CA . VAL A 1 270 ? 9.972 -11.922 -5.995 1.00 93.44 270 VAL A CA 1
ATOM 2046 C C . VAL A 1 270 ? 11.205 -11.393 -5.268 1.00 93.44 270 VAL A C 1
ATOM 2048 O O . VAL A 1 270 ? 11.858 -10.461 -5.735 1.00 93.44 270 VAL A O 1
ATOM 2051 N N . LEU A 1 271 ? 11.514 -11.998 -4.122 1.00 89.56 271 LEU A N 1
ATOM 2052 C CA . LEU A 1 271 ? 12.707 -11.746 -3.305 1.00 89.56 271 LEU A CA 1
ATOM 2053 C C . LEU A 1 271 ? 13.732 -12.890 -3.406 1.00 89.56 271 LEU A C 1
ATOM 2055 O O . LEU A 1 271 ? 14.696 -12.925 -2.640 1.00 89.56 271 LEU A O 1
ATOM 2059 N N . ASP A 1 272 ? 13.506 -13.839 -4.314 1.00 84.81 272 ASP A N 1
ATOM 2060 C CA . ASP A 1 272 ? 14.411 -14.948 -4.601 1.00 84.81 272 ASP A CA 1
ATOM 2061 C C . ASP A 1 272 ? 15.731 -14.433 -5.199 1.00 84.81 272 ASP A C 1
ATOM 2063 O O . ASP A 1 272 ? 15.754 -13.830 -6.275 1.00 84.81 272 ASP A O 1
ATOM 2067 N N . ARG A 1 273 ? 16.838 -14.657 -4.481 1.00 83.75 273 ARG A N 1
ATOM 2068 C CA . ARG A 1 273 ? 18.170 -14.174 -4.869 1.00 83.75 273 ARG A CA 1
ATOM 2069 C C . ARG A 1 273 ? 18.816 -15.036 -5.950 1.00 83.75 273 ARG A C 1
ATOM 2071 O O . ARG A 1 273 ? 19.750 -14.564 -6.597 1.00 83.75 273 ARG A O 1
ATOM 2078 N N . SER A 1 274 ? 18.309 -16.247 -6.183 1.00 85.19 274 SER A N 1
ATOM 2079 C CA . SER A 1 274 ? 18.739 -17.100 -7.294 1.00 85.19 274 SER A CA 1
ATOM 2080 C C . SER A 1 274 ? 18.318 -16.532 -8.657 1.00 85.19 274 SER A C 1
ATOM 2082 O O . SER A 1 274 ? 18.920 -16.847 -9.687 1.00 85.19 274 SER A O 1
ATOM 2084 N N . VAL A 1 275 ? 17.334 -15.625 -8.683 1.00 83.69 275 VAL A N 1
ATOM 2085 C CA . VAL A 1 275 ? 16.912 -14.911 -9.890 1.00 83.69 275 VAL A CA 1
ATOM 2086 C C . VAL A 1 275 ? 17.857 -13.738 -10.154 1.00 83.69 275 VAL A C 1
ATOM 2088 O O . VAL A 1 275 ? 17.636 -12.601 -9.740 1.00 83.69 275 VAL A O 1
ATOM 2091 N N . THR A 1 276 ? 18.946 -14.021 -10.863 1.00 84.00 276 THR A N 1
ATOM 2092 C CA . THR A 1 276 ? 20.080 -13.092 -10.987 1.00 84.00 276 THR A CA 1
ATOM 2093 C C . THR A 1 276 ? 19.952 -12.057 -12.102 1.00 84.00 276 THR A C 1
ATOM 2095 O O . THR A 1 276 ? 20.656 -11.047 -12.077 1.00 84.00 276 THR A O 1
ATOM 2098 N N . THR A 1 277 ? 19.067 -12.260 -13.086 1.00 88.56 277 THR A N 1
ATOM 2099 C CA . THR A 1 277 ? 18.925 -11.326 -14.217 1.00 88.56 277 THR A CA 1
ATOM 2100 C C . THR A 1 277 ? 17.654 -10.478 -14.114 1.00 88.56 277 THR A C 1
ATOM 2102 O O . THR A 1 277 ? 16.597 -10.995 -13.746 1.00 88.56 277 THR A O 1
ATOM 2105 N N . PRO A 1 278 ? 17.688 -9.188 -14.509 1.00 86.31 278 PRO A N 1
ATOM 2106 C CA . PRO A 1 278 ? 16.493 -8.342 -14.515 1.00 86.31 278 PRO A CA 1
ATOM 2107 C C . PRO A 1 278 ? 15.339 -8.878 -15.376 1.00 86.31 278 PRO A C 1
ATOM 2109 O O . PRO A 1 278 ? 14.176 -8.661 -15.044 1.00 86.31 278 PRO A O 1
ATOM 2112 N N . ALA A 1 279 ? 15.647 -9.569 -16.480 1.00 88.12 279 ALA A N 1
ATOM 2113 C CA . ALA A 1 279 ? 14.638 -10.173 -17.350 1.00 88.12 279 ALA A CA 1
ATOM 2114 C C . ALA A 1 279 ? 13.964 -11.380 -16.679 1.00 88.12 279 ALA A C 1
ATOM 2116 O O . ALA A 1 279 ? 12.736 -11.462 -16.671 1.00 88.12 279 ALA A O 1
ATOM 2117 N N . ALA A 1 280 ? 14.750 -12.269 -16.058 1.00 92.38 280 ALA A N 1
ATOM 2118 C CA . ALA A 1 280 ? 14.210 -13.387 -15.289 1.00 92.38 280 ALA A CA 1
ATOM 2119 C C . ALA A 1 280 ? 13.388 -12.897 -14.088 1.00 92.38 280 ALA A C 1
ATOM 2121 O O . ALA A 1 280 ? 12.312 -13.430 -13.836 1.00 92.38 280 ALA A O 1
ATOM 2122 N N . LEU A 1 281 ? 13.830 -11.828 -13.412 1.00 92.75 281 LEU A N 1
ATOM 2123 C CA . LEU A 1 281 ? 13.073 -11.200 -12.327 1.00 92.75 281 LEU A CA 1
ATOM 2124 C C . LEU A 1 281 ? 11.724 -10.670 -12.815 1.00 92.75 281 LEU A C 1
ATOM 2126 O O . LEU A 1 281 ? 10.713 -10.889 -12.155 1.00 92.75 281 LEU A O 1
ATOM 2130 N N . GLY A 1 282 ? 11.688 -10.010 -13.975 1.00 93.94 282 GLY A N 1
ATOM 2131 C CA . GLY A 1 282 ? 10.441 -9.555 -14.589 1.00 93.94 282 GLY A CA 1
ATOM 2132 C C . GLY A 1 282 ? 9.487 -10.709 -14.903 1.00 93.94 282 GLY A C 1
ATOM 2133 O O . GLY A 1 282 ? 8.319 -10.651 -14.528 1.00 93.94 282 GLY A O 1
ATOM 2134 N N . ALA A 1 283 ? 9.987 -11.776 -15.530 1.00 94.06 283 ALA A N 1
ATOM 2135 C CA . ALA A 1 283 ? 9.188 -12.956 -15.861 1.00 94.06 283 ALA A CA 1
ATOM 2136 C C . ALA A 1 283 ? 8.647 -13.667 -14.609 1.00 94.06 283 ALA A C 1
ATOM 2138 O O . ALA A 1 283 ? 7.452 -13.946 -14.536 1.00 94.06 283 ALA A O 1
ATOM 2139 N N . ALA A 1 284 ? 9.499 -13.895 -13.605 1.00 94.38 284 ALA A N 1
ATOM 2140 C CA . ALA A 1 284 ? 9.110 -14.510 -12.337 1.00 94.38 284 ALA A CA 1
ATOM 2141 C C . ALA A 1 284 ? 8.096 -13.647 -11.570 1.00 94.38 284 ALA A C 1
ATOM 2143 O O . ALA A 1 284 ? 7.148 -14.173 -10.997 1.00 94.38 284 ALA A O 1
ATOM 2144 N N . THR A 1 285 ? 8.262 -12.321 -11.597 1.00 95.25 285 THR A N 1
ATOM 2145 C CA . THR A 1 285 ? 7.330 -11.371 -10.969 1.00 95.25 285 THR A CA 1
ATOM 2146 C C . THR A 1 285 ? 5.953 -11.436 -11.623 1.00 95.25 285 THR A C 1
ATOM 2148 O O . THR A 1 285 ? 4.951 -11.570 -10.927 1.00 95.25 285 THR A O 1
ATOM 2151 N N . VAL A 1 286 ? 5.893 -11.401 -12.957 1.00 95.00 286 VAL A N 1
ATOM 2152 C CA . VAL A 1 286 ? 4.623 -11.512 -13.685 1.00 95.00 286 VAL A CA 1
ATOM 2153 C C . VAL A 1 286 ? 3.969 -12.867 -13.435 1.00 95.00 286 VAL A C 1
ATOM 2155 O O . VAL A 1 286 ? 2.771 -12.912 -13.185 1.00 95.00 286 VAL A O 1
ATOM 2158 N N . GLU A 1 287 ? 4.727 -13.964 -13.455 1.00 94.38 287 GLU A N 1
ATOM 2159 C CA . GLU A 1 287 ? 4.170 -15.283 -13.140 1.00 94.38 287 GLU A CA 1
ATOM 2160 C C . GLU A 1 287 ? 3.623 -15.337 -11.711 1.00 94.38 287 GLU A C 1
ATOM 2162 O O . GLU A 1 287 ? 2.520 -15.824 -11.480 1.00 94.38 287 GLU A O 1
ATOM 2167 N N . HIS A 1 288 ? 4.333 -14.752 -10.748 1.00 95.56 288 HIS A N 1
ATOM 2168 C CA . HIS A 1 288 ? 3.844 -14.648 -9.382 1.00 95.56 288 HIS A CA 1
ATOM 2169 C C . HIS A 1 288 ? 2.519 -13.873 -9.295 1.00 95.56 288 HIS A C 1
ATOM 2171 O O . HIS A 1 288 ? 1.583 -14.346 -8.651 1.00 95.56 288 HIS A O 1
ATOM 2177 N N . TYR A 1 289 ? 2.397 -12.745 -10.002 1.00 95.00 289 TYR A N 1
ATOM 2178 C CA . TYR A 1 289 ? 1.159 -11.959 -10.068 1.00 95.00 289 TYR A CA 1
ATOM 2179 C C . TYR A 1 289 ? 0.022 -12.719 -10.724 1.00 95.00 289 TYR A C 1
ATOM 2181 O O . TYR A 1 289 ? -1.099 -12.683 -10.224 1.00 95.00 289 TYR A O 1
ATOM 2189 N N . ARG A 1 290 ? 0.317 -13.461 -11.794 1.00 93.12 290 ARG A N 1
ATOM 2190 C CA . ARG A 1 290 ? -0.671 -14.319 -12.438 1.00 93.12 290 ARG A CA 1
ATOM 2191 C C . ARG A 1 290 ? -1.241 -15.333 -11.449 1.00 93.12 290 ARG A C 1
ATOM 2193 O O . ARG A 1 290 ? -2.451 -15.467 -11.301 1.00 93.12 290 ARG A O 1
ATOM 2200 N N . ARG A 1 291 ? -0.361 -16.023 -10.736 1.00 94.56 291 ARG A N 1
ATOM 2201 C CA . ARG A 1 291 ? -0.762 -17.042 -9.769 1.00 94.56 291 ARG A CA 1
ATOM 2202 C C . ARG A 1 291 ? -1.534 -16.442 -8.591 1.00 94.56 291 ARG A C 1
ATOM 2204 O O . ARG A 1 291 ? -2.519 -17.041 -8.193 1.00 94.56 291 ARG A O 1
ATOM 2211 N N . ILE A 1 292 ? -1.163 -15.255 -8.093 1.00 95.50 292 ILE A N 1
ATOM 2212 C CA . ILE A 1 292 ? -1.942 -14.531 -7.069 1.00 95.50 292 ILE A CA 1
ATOM 2213 C C . ILE A 1 292 ? -3.339 -14.164 -7.584 1.00 95.50 292 ILE A C 1
ATOM 2215 O O . ILE A 1 292 ? -4.321 -14.395 -6.885 1.00 95.50 292 ILE A O 1
ATOM 2219 N N . ALA A 1 293 ? -3.436 -13.614 -8.798 1.00 92.75 293 ALA A N 1
ATOM 2220 C CA . ALA A 1 293 ? -4.691 -13.108 -9.355 1.00 92.75 293 ALA A CA 1
ATOM 2221 C C . ALA A 1 293 ? -5.792 -14.179 -9.452 1.00 92.75 293 ALA A C 1
ATOM 2223 O O . ALA A 1 293 ? -6.967 -13.840 -9.370 1.00 92.75 293 ALA A O 1
ATOM 2224 N N . LEU A 1 294 ? -5.429 -15.465 -9.549 1.00 92.56 294 LEU A N 1
ATOM 2225 C CA . LEU A 1 294 ? -6.380 -16.585 -9.533 1.00 92.56 294 LEU A CA 1
ATOM 2226 C C . LEU A 1 294 ? -7.159 -16.730 -8.213 1.00 92.56 294 LEU A C 1
ATOM 2228 O O . LEU A 1 294 ? -8.218 -17.351 -8.211 1.00 92.56 294 LEU A O 1
ATOM 2232 N N . HIS A 1 295 ? -6.653 -16.163 -7.115 1.00 94.62 295 HIS A N 1
ATOM 2233 C CA . HIS A 1 295 ? -7.266 -16.219 -5.779 1.00 94.62 295 HIS A CA 1
ATOM 2234 C C . HIS A 1 295 ? -7.880 -14.873 -5.346 1.00 94.62 295 HIS A C 1
ATOM 2236 O O . HIS A 1 295 ? -8.353 -14.713 -4.213 1.00 94.62 295 HIS A O 1
ATOM 2242 N N . LEU A 1 296 ? -7.858 -13.881 -6.240 1.00 93.50 296 LEU A N 1
ATOM 2243 C CA . LEU A 1 296 ? -8.467 -12.574 -6.024 1.00 93.50 296 LEU A CA 1
ATOM 2244 C C . LEU A 1 296 ? -9.870 -12.523 -6.641 1.00 93.50 296 LEU A C 1
ATOM 2246 O O . LEU A 1 296 ? -10.199 -13.241 -7.584 1.00 93.50 296 LEU A O 1
ATOM 2250 N N . ARG A 1 297 ? -10.724 -11.688 -6.056 1.00 91.81 297 ARG A N 1
ATOM 2251 C CA . ARG A 1 297 ? -12.129 -11.483 -6.415 1.00 91.81 297 ARG A CA 1
ATOM 2252 C C . ARG A 1 297 ? -12.359 -10.033 -6.855 1.00 91.81 297 ARG A C 1
ATOM 2254 O O . ARG A 1 297 ? -11.546 -9.167 -6.539 1.00 91.81 297 ARG A O 1
ATOM 2261 N N . PRO A 1 298 ? -13.486 -9.740 -7.529 1.00 88.94 298 PRO A N 1
ATOM 2262 C CA . PRO A 1 298 ? -13.908 -8.367 -7.779 1.00 88.94 298 PRO A CA 1
ATOM 2263 C C . PRO A 1 298 ? -13.827 -7.482 -6.528 1.00 88.94 298 PRO A C 1
ATOM 2265 O O . PRO A 1 298 ? -14.396 -7.830 -5.493 1.00 88.94 298 PRO A O 1
ATOM 2268 N N . GLY A 1 299 ? -13.138 -6.344 -6.635 1.00 88.00 299 GLY A N 1
ATOM 2269 C CA . GLY A 1 299 ? -12.929 -5.398 -5.532 1.00 88.00 299 GLY A CA 1
ATOM 2270 C C . GLY A 1 299 ? -11.667 -5.635 -4.693 1.00 88.00 299 GLY A C 1
ATOM 2271 O O . GLY A 1 299 ? -11.344 -4.796 -3.855 1.00 88.00 299 GLY A O 1
ATOM 2272 N N . ASP A 1 300 ? -10.937 -6.727 -4.927 1.00 95.56 300 ASP A N 1
ATOM 2273 C CA . ASP A 1 300 ? -9.601 -6.923 -4.365 1.00 95.56 300 ASP A CA 1
ATOM 2274 C C . ASP A 1 300 ? -8.541 -6.116 -5.132 1.00 95.56 300 ASP A C 1
ATOM 2276 O O . ASP A 1 300 ? -8.751 -5.713 -6.281 1.00 95.56 300 ASP A O 1
ATOM 2280 N N . LEU A 1 301 ? -7.369 -5.931 -4.514 1.00 95.56 301 LEU A N 1
ATOM 2281 C CA . LEU A 1 301 ? -6.225 -5.251 -5.129 1.00 95.56 301 LEU A CA 1
ATOM 2282 C C . LEU A 1 301 ? -4.956 -6.108 -5.142 1.00 95.56 301 LEU A C 1
ATOM 2284 O O . LEU A 1 301 ? -4.710 -6.885 -4.220 1.00 95.56 301 LEU A O 1
ATOM 2288 N N . LEU A 1 302 ? -4.104 -5.882 -6.143 1.00 96.19 302 LEU A N 1
ATOM 2289 C CA . LEU A 1 302 ? -2.742 -6.409 -6.229 1.00 96.19 302 LEU A CA 1
ATOM 2290 C C . LEU A 1 302 ? -1.746 -5.293 -6.556 1.00 96.19 302 LEU A C 1
ATOM 2292 O O . LEU A 1 302 ? -1.777 -4.715 -7.638 1.00 96.19 302 LEU A O 1
ATOM 2296 N N . LEU A 1 303 ? -0.834 -4.996 -5.636 1.00 96.62 303 LEU A N 1
ATOM 2297 C CA . LEU A 1 303 ? 0.152 -3.932 -5.791 1.00 96.62 303 LEU A CA 1
ATOM 2298 C C . LEU A 1 303 ? 1.563 -4.494 -5.971 1.00 96.62 303 LEU A C 1
ATOM 2300 O O . LEU A 1 303 ? 2.024 -5.358 -5.226 1.00 96.62 303 LEU A O 1
ATOM 2304 N N . ASP A 1 304 ? 2.295 -3.932 -6.927 1.00 95.00 304 ASP A N 1
ATOM 2305 C CA . ASP A 1 304 ? 3.724 -4.168 -7.090 1.00 95.00 304 ASP A CA 1
ATOM 2306 C C . ASP A 1 304 ? 4.531 -3.533 -5.944 1.00 95.00 304 ASP A C 1
ATOM 2308 O O . ASP A 1 304 ? 4.285 -2.394 -5.534 1.00 95.00 304 ASP A O 1
ATOM 2312 N N . GLN A 1 305 ? 5.534 -4.265 -5.456 1.00 88.38 305 GLN A N 1
ATOM 2313 C CA . GLN A 1 305 ? 6.356 -3.913 -4.291 1.00 88.38 305 GLN A CA 1
ATOM 2314 C C . GLN A 1 305 ? 7.032 -2.529 -4.325 1.00 88.38 305 GLN A C 1
ATOM 2316 O O . GLN A 1 305 ? 7.221 -1.927 -3.269 1.00 88.38 305 GLN A O 1
ATOM 2321 N N . VAL A 1 306 ? 7.477 -2.026 -5.488 1.00 89.00 306 VAL A N 1
ATOM 2322 C CA . VAL A 1 306 ? 8.274 -0.785 -5.565 1.00 89.00 306 VAL A CA 1
ATOM 2323 C C . VAL A 1 306 ? 8.073 -0.098 -6.914 1.00 89.00 306 VAL A C 1
ATOM 2325 O O . VAL A 1 306 ? 8.583 -0.553 -7.944 1.00 89.00 306 VAL A O 1
ATOM 2328 N N . LEU A 1 307 ? 7.430 1.072 -6.895 1.00 92.94 307 LEU A N 1
ATOM 2329 C CA . LEU A 1 307 ? 7.302 1.925 -8.074 1.00 92.94 307 LEU A CA 1
ATOM 2330 C C . LEU A 1 307 ? 8.662 2.464 -8.514 1.00 92.94 307 LEU A C 1
ATOM 2332 O O . LEU A 1 307 ? 9.086 2.219 -9.637 1.00 92.94 307 LEU A O 1
ATOM 2336 N N . TYR A 1 308 ? 9.354 3.175 -7.623 1.00 91.69 308 TYR A N 1
ATOM 2337 C CA . TYR A 1 308 ? 10.578 3.915 -7.918 1.00 91.69 308 TYR A CA 1
ATOM 2338 C C . TYR A 1 308 ? 11.679 3.600 -6.906 1.00 91.69 308 TYR A C 1
ATOM 2340 O O . TYR A 1 308 ? 11.422 3.459 -5.713 1.00 91.69 308 TYR A O 1
ATOM 2348 N N . GLY A 1 309 ? 12.927 3.506 -7.366 1.00 88.25 309 GLY A N 1
ATOM 2349 C CA . GLY A 1 309 ? 14.073 3.354 -6.475 1.00 88.25 309 GLY A CA 1
ATOM 2350 C C . GLY A 1 309 ? 15.371 3.044 -7.205 1.00 88.25 309 GLY A C 1
ATOM 2351 O O . GLY A 1 309 ? 15.471 3.178 -8.417 1.00 88.25 309 GLY A O 1
ATOM 2352 N N . ASN A 1 310 ? 16.384 2.604 -6.459 1.00 84.69 310 ASN A N 1
ATOM 2353 C CA . ASN A 1 310 ? 17.679 2.190 -7.015 1.00 84.69 310 ASN A CA 1
ATOM 2354 C C . ASN A 1 310 ? 17.911 0.675 -6.935 1.00 84.69 310 ASN A C 1
ATOM 2356 O O . ASN A 1 310 ? 19.006 0.207 -7.241 1.00 84.69 310 ASN A O 1
ATOM 2360 N N . THR A 1 311 ? 16.892 -0.101 -6.569 1.00 85.75 311 THR A N 1
ATOM 2361 C CA . THR A 1 311 ? 16.976 -1.558 -6.420 1.00 85.75 311 THR A CA 1
ATOM 2362 C C . THR A 1 311 ? 16.513 -2.273 -7.695 1.00 85.75 311 THR A C 1
ATOM 2364 O O . THR A 1 311 ? 15.697 -1.724 -8.435 1.00 85.75 311 THR A O 1
ATOM 2367 N N . PRO A 1 312 ? 16.963 -3.514 -7.961 1.00 84.75 312 PRO A N 1
ATOM 2368 C CA . PRO A 1 312 ? 16.433 -4.332 -9.062 1.00 84.75 312 PRO A CA 1
ATOM 2369 C C . PRO A 1 312 ? 14.917 -4.580 -8.981 1.00 84.75 312 PRO A C 1
ATOM 2371 O O . PRO A 1 312 ? 14.280 -4.858 -9.992 1.00 84.75 312 PRO A O 1
ATOM 2374 N N . LEU A 1 313 ? 14.353 -4.446 -7.779 1.00 89.00 313 LEU A N 1
ATOM 2375 C CA . LEU A 1 313 ? 12.937 -4.618 -7.466 1.00 89.00 313 LEU A CA 1
ATOM 2376 C C . LEU A 1 313 ? 12.055 -3.474 -7.988 1.00 89.00 313 LEU A C 1
ATOM 2378 O O . LEU A 1 313 ? 10.848 -3.670 -8.122 1.00 89.00 313 LEU A O 1
ATOM 2382 N N . ALA A 1 314 ? 12.632 -2.305 -8.280 1.00 91.56 314 ALA A N 1
ATOM 2383 C CA . ALA A 1 314 ? 11.889 -1.128 -8.713 1.00 91.56 314 ALA A CA 1
ATOM 2384 C C . ALA A 1 314 ? 11.422 -1.222 -10.175 1.00 91.56 314 ALA A C 1
ATOM 2386 O O . ALA A 1 314 ? 12.157 -1.650 -11.072 1.00 91.56 314 ALA A O 1
ATOM 2387 N N . THR A 1 315 ? 10.199 -0.763 -10.424 1.00 93.62 315 THR A N 1
ATOM 2388 C CA . THR A 1 315 ? 9.623 -0.643 -11.772 1.00 93.62 315 THR A CA 1
ATOM 2389 C C . THR A 1 315 ? 10.236 0.527 -12.551 1.00 93.62 315 THR A C 1
ATOM 2391 O O . THR A 1 315 ? 10.485 0.412 -13.754 1.00 93.62 315 THR A O 1
ATOM 2394 N N . LEU A 1 316 ? 10.577 1.610 -11.852 1.00 94.25 316 LEU A N 1
ATOM 2395 C CA . LEU A 1 316 ? 11.186 2.833 -12.365 1.00 94.25 316 LEU A CA 1
ATOM 2396 C C . LEU A 1 316 ? 12.530 3.084 -11.671 1.00 94.25 316 LEU A C 1
ATOM 2398 O O . LEU A 1 316 ? 12.633 3.029 -10.444 1.00 94.25 316 LEU A O 1
ATOM 2402 N N . ARG A 1 317 ? 13.577 3.365 -12.451 1.00 91.81 317 ARG A N 1
ATOM 2403 C CA . ARG A 1 317 ? 14.927 3.654 -11.946 1.00 91.81 317 ARG A CA 1
ATOM 2404 C C . ARG A 1 317 ? 15.609 4.723 -12.805 1.00 91.81 317 ARG A C 1
ATOM 2406 O O . ARG A 1 317 ? 15.653 4.560 -14.029 1.00 91.81 317 ARG A O 1
ATOM 2413 N N . PRO A 1 318 ? 16.259 5.738 -12.204 1.00 86.75 318 PRO A N 1
ATOM 2414 C CA . PRO A 1 318 ? 17.001 6.746 -12.963 1.00 86.75 318 PRO A CA 1
ATOM 2415 C C . PRO A 1 318 ? 18.114 6.153 -13.832 1.00 86.75 318 PRO A C 1
ATOM 2417 O O . PRO A 1 318 ? 18.263 6.532 -14.988 1.00 86.75 318 PRO A O 1
ATOM 2420 N N . GLY A 1 319 ? 18.841 5.153 -13.319 1.00 85.50 319 GLY A N 1
ATOM 2421 C CA . GLY A 1 319 ? 19.911 4.471 -14.063 1.00 85.50 319 GLY A CA 1
ATOM 2422 C C . GLY A 1 319 ? 19.445 3.695 -15.304 1.00 85.50 319 GLY A C 1
ATOM 2423 O O . GLY A 1 319 ? 20.275 3.264 -16.094 1.00 85.50 319 GLY A O 1
ATOM 2424 N N . HIS A 1 320 ? 18.132 3.521 -15.488 1.00 83.69 320 HIS A N 1
ATOM 2425 C CA . HIS A 1 320 ? 17.530 2.937 -16.691 1.00 83.69 320 HIS A CA 1
ATOM 2426 C C . HIS A 1 320 ? 16.799 3.979 -17.556 1.00 83.69 320 HIS A C 1
ATOM 2428 O O . HIS A 1 320 ? 16.095 3.601 -18.490 1.00 83.69 320 HIS A O 1
ATOM 2434 N N . GLY A 1 321 ? 16.922 5.275 -17.241 1.00 85.25 321 GLY A N 1
ATOM 2435 C CA . GLY A 1 321 ? 16.167 6.338 -17.909 1.00 85.25 321 GLY A CA 1
ATOM 2436 C C . GLY A 1 321 ? 14.650 6.210 -17.721 1.00 85.25 321 GLY A C 1
ATOM 2437 O O . GLY A 1 321 ? 13.889 6.638 -18.584 1.00 85.25 321 GLY A O 1
ATOM 2438 N N . GLY A 1 322 ? 14.203 5.574 -16.630 1.00 90.88 322 GLY A N 1
ATOM 2439 C CA . GLY A 1 322 ? 12.793 5.300 -16.353 1.00 90.88 322 GLY A CA 1
ATOM 2440 C C . GLY A 1 322 ? 12.511 3.812 -16.183 1.00 90.88 322 GLY A C 1
ATOM 2441 O O . GLY A 1 322 ? 12.951 3.208 -15.206 1.00 90.88 322 GLY A O 1
ATOM 2442 N N . VAL A 1 323 ? 11.738 3.221 -17.095 1.00 93.94 323 VAL A N 1
ATOM 2443 C CA . VAL A 1 323 ? 11.201 1.856 -16.955 1.00 93.94 323 VAL A CA 1
ATOM 2444 C C . VAL A 1 323 ? 12.304 0.789 -17.002 1.00 93.94 323 VAL A C 1
ATOM 2446 O O . VAL A 1 323 ? 13.033 0.663 -17.989 1.00 93.94 323 VAL A O 1
ATOM 2449 N N . THR A 1 324 ? 12.391 -0.036 -15.957 1.00 94.25 324 THR A N 1
ATOM 2450 C CA . THR A 1 324 ? 13.361 -1.141 -15.859 1.00 94.25 324 THR A CA 1
ATOM 2451 C C . THR A 1 324 ? 12.956 -2.352 -16.706 1.00 94.25 324 THR A C 1
ATOM 2453 O O . THR A 1 324 ? 11.810 -2.439 -17.138 1.00 94.25 324 THR A O 1
ATOM 2456 N N . PRO A 1 325 ? 13.837 -3.348 -16.932 1.00 94.00 325 PRO A N 1
ATOM 2457 C CA . PRO A 1 325 ? 13.433 -4.604 -17.574 1.00 94.00 325 PRO A CA 1
ATOM 2458 C C . PRO A 1 325 ? 12.281 -5.319 -16.848 1.00 94.00 325 PRO A C 1
ATOM 2460 O O . PRO A 1 325 ? 11.337 -5.765 -17.496 1.00 94.00 325 PRO A O 1
ATOM 2463 N N . LYS A 1 326 ? 12.309 -5.347 -15.507 1.00 93.94 326 LYS A N 1
ATOM 2464 C CA . LYS A 1 326 ? 11.193 -5.836 -14.687 1.00 93.94 326 LYS A CA 1
ATOM 2465 C C . LYS A 1 326 ? 9.947 -4.968 -14.884 1.00 93.94 326 LYS A C 1
ATOM 2467 O O . LYS A 1 326 ? 8.872 -5.500 -15.131 1.00 93.94 326 LYS A O 1
ATOM 2472 N N . GLY A 1 327 ? 10.106 -3.645 -14.881 1.00 94.56 327 GLY A N 1
ATOM 2473 C CA . GLY A 1 327 ? 9.029 -2.699 -15.162 1.00 94.56 327 GLY A CA 1
ATOM 2474 C C . GLY A 1 327 ? 8.366 -2.926 -16.521 1.00 94.56 327 GLY A C 1
ATOM 2475 O O . GLY A 1 327 ? 7.147 -2.963 -16.597 1.00 94.56 327 GLY A O 1
ATOM 2476 N N . LYS A 1 328 ? 9.138 -3.179 -17.585 1.00 95.06 328 LYS A N 1
ATOM 2477 C CA . LYS A 1 328 ? 8.594 -3.501 -18.917 1.00 95.06 328 LYS A CA 1
ATOM 2478 C C . LYS A 1 328 ? 7.699 -4.739 -18.880 1.00 95.06 328 LYS A C 1
ATOM 2480 O O . LYS A 1 328 ? 6.632 -4.722 -19.485 1.00 95.06 328 LYS A O 1
ATOM 2485 N N . ALA A 1 329 ? 8.112 -5.785 -18.162 1.00 95.00 329 ALA A N 1
ATOM 2486 C CA . ALA A 1 329 ? 7.313 -6.998 -18.007 1.00 95.00 329 ALA A CA 1
ATOM 2487 C C . ALA A 1 329 ? 6.006 -6.728 -17.238 1.00 95.00 329 ALA A C 1
ATOM 2489 O O . ALA A 1 329 ? 4.942 -7.151 -17.685 1.00 95.00 329 ALA A O 1
ATOM 2490 N N . VAL A 1 330 ? 6.069 -5.972 -16.136 1.00 94.19 330 VAL A N 1
ATOM 2491 C CA . VAL A 1 330 ? 4.886 -5.599 -15.337 1.00 94.19 330 VAL A CA 1
ATOM 2492 C C . VAL A 1 330 ? 3.919 -4.723 -16.140 1.00 94.19 330 VAL A C 1
ATOM 2494 O O . VAL A 1 330 ? 2.724 -4.995 -16.162 1.00 94.19 330 VAL A O 1
ATOM 2497 N N . LEU A 1 331 ? 4.411 -3.715 -16.864 1.00 92.75 331 LEU A N 1
ATOM 2498 C CA . LEU A 1 331 ? 3.560 -2.854 -17.693 1.00 92.75 331 LEU A CA 1
ATOM 2499 C C . LEU A 1 331 ? 2.918 -3.618 -18.860 1.00 92.75 331 LEU A C 1
ATOM 2501 O O . LEU A 1 331 ? 1.762 -3.368 -19.187 1.00 92.75 331 LEU A O 1
ATOM 2505 N N . ALA A 1 332 ? 3.635 -4.571 -19.464 1.00 92.00 332 ALA A N 1
ATOM 2506 C CA . ALA A 1 332 ? 3.066 -5.444 -20.490 1.00 92.00 332 ALA A CA 1
ATOM 2507 C C . ALA A 1 332 ? 1.972 -6.364 -19.923 1.00 92.00 332 ALA A C 1
ATOM 2509 O O . ALA A 1 332 ? 0.958 -6.578 -20.581 1.00 92.00 332 ALA A O 1
ATOM 2510 N N . TYR A 1 333 ? 2.156 -6.874 -18.700 1.00 90.44 333 TYR A N 1
ATOM 2511 C CA . TYR A 1 333 ? 1.121 -7.615 -17.978 1.00 90.44 333 TYR A CA 1
ATOM 2512 C C . TYR A 1 333 ? -0.128 -6.753 -17.744 1.00 90.44 333 TYR A C 1
ATOM 2514 O O . TYR A 1 333 ? -1.230 -7.200 -18.048 1.00 90.44 333 TYR A O 1
ATOM 2522 N N . LEU A 1 334 ? 0.041 -5.504 -17.297 1.00 88.06 334 LEU A N 1
ATOM 2523 C CA . LEU A 1 334 ? -1.079 -4.586 -17.072 1.00 88.06 334 LEU A CA 1
ATOM 2524 C C . LEU A 1 334 ? -1.849 -4.277 -18.351 1.00 88.06 334 LEU A C 1
ATOM 2526 O O . LEU A 1 334 ? -3.068 -4.370 -18.369 1.00 88.06 334 LEU A O 1
ATOM 2530 N N . ALA A 1 335 ? -1.136 -3.980 -19.437 1.00 84.50 335 ALA A N 1
ATOM 2531 C CA . ALA A 1 335 ? -1.751 -3.687 -20.727 1.00 84.50 335 ALA A CA 1
ATOM 2532 C C . ALA A 1 335 ? -2.487 -4.888 -21.351 1.00 84.50 335 ALA A C 1
ATOM 2534 O O . ALA A 1 335 ? -3.241 -4.701 -22.302 1.00 84.50 335 ALA A O 1
ATOM 2535 N N . ALA A 1 336 ? -2.230 -6.111 -20.874 1.00 82.69 336 ALA A N 1
ATOM 2536 C CA . ALA A 1 336 ? -2.949 -7.314 -21.284 1.00 82.69 336 ALA A CA 1
ATOM 2537 C C . ALA A 1 336 ? -4.164 -7.612 -20.391 1.00 82.69 336 ALA A C 1
ATOM 2539 O O . ALA A 1 336 ? -5.098 -8.249 -20.861 1.00 82.69 336 ALA A O 1
ATOM 2540 N N . ALA A 1 337 ? -4.149 -7.161 -19.134 1.00 72.00 337 ALA A N 1
ATOM 2541 C CA . ALA A 1 337 ? -5.226 -7.379 -18.167 1.00 72.00 337 ALA A CA 1
ATOM 2542 C C . ALA A 1 337 ? -6.429 -6.436 -18.363 1.00 72.00 337 ALA A C 1
ATOM 2544 O O . ALA A 1 337 ? -7.500 -6.697 -17.827 1.00 72.00 337 ALA A O 1
ATOM 2545 N N . THR A 1 338 ? -6.246 -5.341 -19.107 1.00 64.25 338 THR A N 1
ATOM 2546 C CA . THR A 1 338 ? -7.254 -4.289 -19.328 1.00 64.25 338 THR A CA 1
ATOM 2547 C C . THR A 1 338 ? -7.834 -4.255 -20.747 1.00 64.25 338 THR A C 1
ATOM 2549 O O . THR A 1 338 ? -8.584 -3.336 -21.069 1.00 64.25 338 THR A O 1
ATOM 2552 N N . ARG A 1 339 ? -7.487 -5.231 -21.597 1.00 53.72 339 ARG A N 1
ATOM 2553 C CA . ARG A 1 339 ? -8.059 -5.428 -22.943 1.00 53.72 339 ARG A CA 1
ATOM 2554 C C . ARG A 1 339 ? -9.201 -6.429 -22.911 1.00 53.72 339 ARG A C 1
ATOM 2556 O O . ARG A 1 339 ? -10.150 -6.223 -23.695 1.00 53.72 339 ARG A O 1
#